Protein AF-A0A0G2EP80-F1 (afdb_monomer)

Sequence (208 aa):
MFSLYANKPVPRAKINPIQYSHPNPKAIANAIPKHLAEAALNSAIATKNLPLALSIVDTTVKAPAWMRRKLLKEASTPILATSTLPLVAYIAATTLGDYQSTLTPGMASGMAFTGIMTYFVVTGTFGYVALTTWNDHHQRVRWRAIPLTERWLREDERAMFDRIALGWGFKEKWRWGEEQGEEWAALKEFCGRRGMILDRTELLEGME

Solvent-accessible surface area (backbone atoms only — not comparable to full-atom values): 11653 Å² total; per-residue (Å²): 115,60,64,46,72,27,55,51,66,44,73,48,84,96,45,90,74,80,46,66,42,74,50,60,55,64,34,52,89,49,31,67,57,66,70,61,52,51,54,50,39,52,52,24,52,74,68,69,35,64,70,57,35,56,50,49,47,54,47,29,58,63,24,60,5,27,47,50,37,46,46,57,67,65,45,41,60,60,50,52,55,61,70,49,39,64,61,54,39,46,56,52,12,47,60,56,19,74,77,48,86,88,55,57,61,70,58,36,19,49,53,43,27,53,53,53,51,48,53,50,54,55,53,47,51,53,49,50,52,48,66,41,62,63,69,92,66,58,82,46,43,44,75,55,87,67,59,52,70,57,44,53,67,43,42,67,46,49,41,50,50,22,52,48,49,58,64,70,48,66,87,51,62,78,50,51,84,70,76,79,51,72,69,55,52,49,51,40,49,56,33,43,79,68,42,28,38,61,62,48,60,94,69,34,66,89,65,125

pLDDT: mean 87.73, std 7.47, range [53.12, 95.44]

Secondary structure (DSSP, 8-state):
-HHHHHH--EEPTT-SS-PEE---TT-GGGPPPHHHHHHHHHHHHHTT-HHHHHHHHHHTTTSHHHHHHHIIIIIHHHHHHHHHHHHHHHHHHHHHHHT-SSS-HHHHHHHHHHHHHHHHHHHHHHHHHHHHH--TT-SSEEESS--HHHHHHHHHHHHHHHHHHHHHS-SSGGGTT---SHHHHHHHHHHHHTTEEES-GGGSTT--

Structure (mmCIF, N/CA/C/O backbone):
data_AF-A0A0G2EP80-F1
#
_entry.id   AF-A0A0G2EP80-F1
#
loop_
_atom_site.group_PDB
_atom_site.id
_atom_site.type_symbol
_atom_site.label_atom_id
_atom_site.label_alt_id
_atom_site.label_comp_id
_atom_site.label_asym_id
_atom_site.label_entity_id
_atom_site.label_seq_id
_atom_site.pdbx_PDB_ins_code
_atom_site.Cartn_x
_atom_site.Cartn_y
_atom_site.Cartn_z
_atom_site.occupancy
_atom_site.B_iso_or_equiv
_atom_site.auth_seq_id
_atom_site.auth_comp_id
_atom_site.auth_asym_id
_atom_site.auth_atom_id
_atom_site.pdbx_PDB_model_num
ATOM 1 N N . MET A 1 1 ? -11.508 -13.074 15.231 1.00 68.12 1 MET A N 1
ATOM 2 C CA . MET A 1 1 ? -11.930 -13.965 14.121 1.00 68.12 1 MET A CA 1
ATOM 3 C C . MET A 1 1 ? -10.907 -13.990 12.985 1.00 68.12 1 MET A C 1
ATOM 5 O O . MET A 1 1 ? -10.399 -15.061 12.687 1.00 68.12 1 MET A O 1
ATOM 9 N N . PHE A 1 2 ? -10.542 -12.851 12.385 1.00 82.25 2 PHE A N 1
ATOM 10 C CA . PHE A 1 2 ? -9.612 -12.810 11.242 1.00 82.25 2 PHE A CA 1
ATOM 11 C C . PHE A 1 2 ? -8.192 -13.311 11.521 1.00 82.25 2 PHE A C 1
ATOM 13 O O . PHE A 1 2 ? -7.569 -13.889 10.637 1.00 82.25 2 PHE A O 1
ATOM 20 N N . SER A 1 3 ? -7.715 -13.211 12.762 1.00 80.25 3 SER A N 1
ATOM 21 C CA . SER A 1 3 ? -6.453 -13.834 13.180 1.00 80.25 3 SER A CA 1
ATOM 22 C C . SER A 1 3 ? -6.416 -15.349 12.937 1.00 80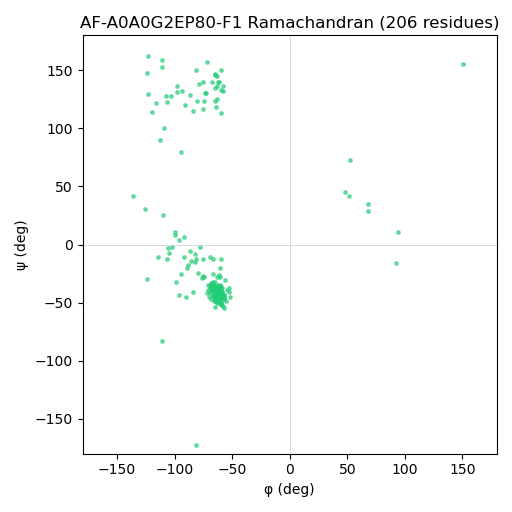.25 3 SER A C 1
ATOM 24 O O . SER A 1 3 ? -5.351 -15.894 12.657 1.00 80.25 3 SER A O 1
ATOM 26 N N . LEU A 1 4 ? -7.561 -16.036 12.995 1.00 83.19 4 LEU A N 1
ATOM 27 C CA . LEU A 1 4 ? -7.641 -17.475 12.746 1.00 83.19 4 LEU A CA 1
ATOM 28 C C . LEU A 1 4 ? -7.528 -17.809 11.257 1.00 83.19 4 LEU A C 1
ATOM 30 O O . LEU A 1 4 ? -7.042 -18.883 10.930 1.00 83.19 4 LEU A O 1
ATOM 34 N N . TYR A 1 5 ? -7.913 -16.904 10.354 1.00 83.00 5 TYR A N 1
ATOM 35 C CA . TYR A 1 5 ? -7.864 -17.159 8.911 1.00 83.00 5 TYR A CA 1
ATOM 36 C C . TYR A 1 5 ? -6.444 -17.498 8.436 1.00 83.00 5 TYR A C 1
ATOM 38 O O . TYR A 1 5 ? -6.251 -18.425 7.658 1.00 83.00 5 TYR A O 1
ATOM 46 N N . ALA A 1 6 ? -5.442 -16.792 8.964 1.00 81.69 6 ALA A N 1
ATOM 47 C CA . ALA A 1 6 ? -4.045 -16.989 8.592 1.00 81.69 6 ALA A CA 1
ATOM 48 C C . ALA A 1 6 ? -3.309 -18.047 9.435 1.00 81.69 6 ALA A C 1
ATOM 50 O O . ALA A 1 6 ? -2.274 -18.542 8.995 1.00 81.69 6 ALA A O 1
ATOM 51 N N . ASN A 1 7 ? -3.812 -18.375 10.632 1.00 85.50 7 ASN A N 1
ATOM 52 C CA . ASN A 1 7 ? -3.099 -19.200 11.619 1.00 85.50 7 ASN A CA 1
ATOM 53 C C . ASN A 1 7 ? -3.755 -20.561 11.904 1.00 85.50 7 ASN A C 1
ATOM 55 O O . ASN A 1 7 ? -3.153 -21.389 12.583 1.00 85.50 7 ASN A O 1
ATOM 59 N N . LYS A 1 8 ? -4.983 -20.812 11.432 1.00 87.44 8 LYS A N 1
ATOM 60 C CA . LYS A 1 8 ? -5.709 -22.052 11.732 1.00 87.44 8 LYS A CA 1
ATOM 61 C C . LYS A 1 8 ? -4.989 -23.263 11.114 1.00 87.44 8 LYS A C 1
ATOM 63 O O . LYS A 1 8 ? -4.826 -23.288 9.896 1.00 87.44 8 LYS A O 1
ATOM 68 N N . PRO A 1 9 ? -4.613 -24.287 11.904 1.00 87.00 9 PRO A N 1
ATOM 69 C CA . PRO A 1 9 ? -3.998 -25.495 11.369 1.00 87.00 9 PRO A CA 1
ATOM 70 C C . PRO A 1 9 ? -4.924 -26.196 10.371 1.00 87.00 9 PRO A C 1
ATOM 72 O O . PRO A 1 9 ? -6.113 -26.388 10.640 1.00 87.00 9 PRO A O 1
ATOM 75 N N . VAL A 1 10 ? -4.372 -26.588 9.222 1.00 84.75 10 VAL A N 1
ATOM 76 C CA . VAL A 1 10 ? -5.112 -27.279 8.158 1.00 84.75 10 VAL A CA 1
ATOM 77 C C . VAL A 1 10 ? -4.672 -28.744 8.131 1.00 84.75 10 VAL A C 1
ATOM 79 O O . VAL A 1 10 ? -3.460 -29.005 8.087 1.00 84.75 10 VAL A O 1
ATOM 82 N N . PRO A 1 11 ? -5.608 -29.711 8.177 1.00 86.38 11 PRO A N 1
ATOM 83 C CA . PRO A 1 11 ? -5.265 -31.126 8.107 1.00 86.38 11 PRO A CA 1
ATOM 84 C C . PRO A 1 11 ? -4.651 -31.457 6.741 1.00 86.38 11 PRO A C 1
ATOM 86 O O . PRO A 1 11 ? -5.164 -31.044 5.699 1.00 86.38 11 PRO A O 1
ATOM 89 N N . ARG A 1 12 ? -3.550 -32.214 6.733 1.00 80.94 12 ARG A N 1
ATOM 90 C CA . ARG A 1 12 ? -2.972 -32.750 5.496 1.00 80.94 12 ARG A CA 1
ATOM 91 C C . ARG A 1 12 ? -3.840 -33.900 5.003 1.00 80.94 12 ARG A C 1
ATOM 93 O O . ARG A 1 12 ? -4.077 -34.865 5.727 1.00 80.94 12 ARG A O 1
ATOM 100 N N . ALA A 1 13 ? -4.313 -33.793 3.766 1.00 78.81 13 ALA A N 1
ATOM 101 C CA . ALA A 1 13 ? -5.103 -34.847 3.150 1.00 78.81 13 ALA A CA 1
ATOM 102 C C . ALA A 1 13 ? -4.276 -36.141 3.023 1.00 78.81 13 ALA A C 1
ATOM 104 O O . ALA A 1 13 ? -3.110 -36.093 2.637 1.00 78.81 13 ALA A O 1
ATOM 105 N N . LYS A 1 14 ? -4.919 -37.290 3.282 1.00 69.81 14 LYS A N 1
ATOM 106 C CA . LYS A 1 14 ? -4.402 -38.649 3.017 1.00 69.81 14 LYS A CA 1
ATOM 107 C C . LYS A 1 14 ? -3.202 -39.105 3.871 1.00 69.81 14 LYS A C 1
ATOM 109 O O . LYS A 1 14 ? -2.369 -39.863 3.387 1.00 69.81 14 LYS A O 1
ATOM 114 N N . ILE A 1 15 ? -3.128 -38.698 5.140 1.00 66.62 15 ILE A N 1
ATOM 115 C CA . ILE A 1 15 ? -2.152 -39.231 6.109 1.00 66.62 15 ILE A CA 1
ATOM 116 C C . ILE A 1 15 ? -2.911 -39.786 7.318 1.00 66.62 15 ILE A C 1
ATOM 118 O O . ILE A 1 15 ? -3.783 -39.106 7.859 1.00 66.62 15 ILE A O 1
ATOM 122 N N . ASN A 1 16 ? -2.594 -41.021 7.716 1.00 77.06 16 ASN A N 1
ATOM 123 C CA . ASN A 1 16 ? -3.113 -41.660 8.924 1.00 77.06 16 ASN A CA 1
ATOM 124 C C . ASN A 1 16 ? -1.914 -42.006 9.830 1.00 77.06 16 ASN A C 1
ATOM 126 O O . ASN A 1 16 ? -1.084 -42.809 9.401 1.00 77.06 16 ASN A O 1
ATOM 130 N N . PRO A 1 17 ? -1.752 -41.398 11.023 1.00 81.19 17 PRO A N 1
ATOM 131 C CA . PRO A 1 17 ? -2.665 -40.481 11.719 1.00 81.19 17 PRO A CA 1
ATOM 132 C C . PRO A 1 17 ? -2.766 -39.086 11.077 1.00 81.19 17 PRO A C 1
ATOM 134 O O . PRO A 1 17 ? -1.850 -38.642 10.384 1.00 81.19 17 PRO A O 1
ATOM 137 N N . ILE A 1 18 ? -3.879 -38.384 11.330 1.00 80.44 18 ILE A N 1
ATOM 138 C CA . ILE A 1 18 ? -4.140 -37.033 10.804 1.00 80.44 18 ILE A CA 1
ATOM 139 C C . ILE A 1 18 ? -3.050 -36.075 11.295 1.00 80.44 18 ILE A C 1
ATOM 141 O O . ILE A 1 18 ? -2.972 -35.752 12.479 1.00 80.44 18 ILE A O 1
ATOM 145 N N . GLN A 1 19 ? -2.228 -35.584 10.370 1.00 83.62 19 GLN A N 1
ATOM 146 C CA . GLN A 1 19 ? -1.222 -34.564 10.653 1.00 83.62 19 GLN A CA 1
ATOM 147 C C . GLN A 1 19 ? -1.748 -33.184 10.265 1.00 83.62 19 GLN A C 1
ATOM 149 O O . GLN A 1 19 ? -2.223 -32.972 9.147 1.00 83.62 19 GLN A O 1
ATOM 154 N N . TYR A 1 20 ? -1.621 -32.220 11.173 1.00 84.62 20 TYR A N 1
ATOM 155 C CA . TYR A 1 20 ? -1.972 -30.829 10.912 1.00 84.62 20 TYR A CA 1
ATOM 156 C C . TYR A 1 20 ? -0.745 -30.049 10.454 1.00 84.62 20 TYR A C 1
ATOM 158 O O . TYR A 1 20 ? 0.319 -30.103 11.069 1.00 84.62 20 TYR A O 1
ATOM 166 N N . SER A 1 21 ? -0.903 -29.288 9.376 1.00 84.50 21 SER A N 1
ATOM 167 C CA . SER A 1 21 ? 0.102 -28.329 8.932 1.00 84.50 21 SER A CA 1
ATOM 168 C C . SER A 1 21 ? -0.257 -26.933 9.420 1.00 84.50 21 SER A C 1
ATOM 170 O O . SER A 1 21 ? -1.417 -26.524 9.358 1.00 84.50 21 SER A O 1
ATOM 172 N N . HIS A 1 22 ? 0.742 -26.208 9.919 1.00 84.12 22 HIS A N 1
ATOM 173 C CA . HIS A 1 22 ? 0.574 -24.813 10.300 1.00 84.12 22 HIS A CA 1
ATOM 174 C C . HIS A 1 22 ? 0.741 -23.953 9.042 1.00 84.12 22 HIS A C 1
ATOM 176 O O . HIS A 1 22 ? 1.828 -23.959 8.453 1.00 84.12 22 HIS A O 1
ATOM 182 N N . PRO A 1 23 ? -0.313 -23.258 8.578 1.00 83.56 23 PR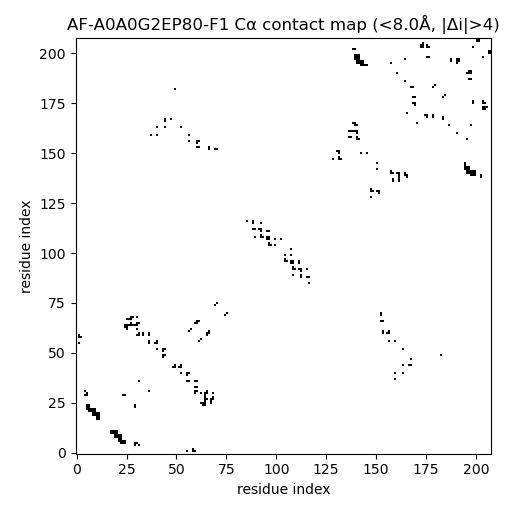O A N 1
ATOM 183 C CA . PRO A 1 23 ? -0.187 -22.377 7.429 1.00 83.56 23 PRO A CA 1
ATOM 184 C C . PRO A 1 23 ? 0.753 -21.215 7.757 1.00 83.56 23 PRO A C 1
ATOM 186 O O . PRO A 1 23 ? 0.807 -20.729 8.883 1.00 83.56 23 PRO A O 1
ATOM 189 N N . ASN A 1 24 ? 1.501 -20.752 6.756 1.00 86.62 24 ASN A N 1
ATOM 190 C CA . ASN A 1 24 ? 2.366 -19.591 6.920 1.00 86.62 24 ASN A CA 1
ATOM 191 C C . ASN A 1 24 ? 1.508 -18.309 6.934 1.00 86.62 24 ASN A C 1
ATOM 193 O O . ASN A 1 24 ? 0.928 -17.965 5.898 1.00 86.62 24 ASN A O 1
ATOM 197 N N . PRO A 1 25 ? 1.465 -17.540 8.037 1.00 85.69 25 PRO A N 1
ATOM 198 C CA . PRO A 1 25 ? 0.651 -16.326 8.117 1.00 85.69 25 PRO A CA 1
ATOM 199 C C . PRO A 1 25 ? 1.164 -15.189 7.222 1.00 85.69 25 PRO A C 1
ATOM 201 O O . PRO A 1 25 ? 0.481 -14.187 7.030 1.00 85.69 25 PRO A O 1
ATOM 204 N N . LYS A 1 26 ? 2.369 -15.327 6.654 1.00 88.69 26 LYS A N 1
ATOM 205 C CA . LYS A 1 26 ? 2.963 -14.387 5.692 1.00 88.69 26 LYS A CA 1
ATOM 206 C C . LYS A 1 26 ? 2.755 -14.814 4.231 1.00 88.69 26 LYS A C 1
ATOM 208 O O . LYS A 1 26 ? 3.321 -14.183 3.335 1.00 88.69 26 LYS A O 1
ATOM 213 N N . ALA A 1 27 ? 2.027 -15.902 3.971 1.00 89.12 27 ALA A N 1
ATOM 214 C CA . ALA A 1 27 ? 1.747 -16.359 2.613 1.00 89.12 27 ALA A CA 1
ATOM 215 C C . ALA A 1 27 ? 0.682 -15.483 1.937 1.00 89.12 27 ALA A C 1
ATOM 217 O O . ALA A 1 27 ? -0.324 -15.138 2.548 1.00 89.12 27 ALA A O 1
ATOM 218 N N . ILE A 1 28 ? 0.879 -15.179 0.652 1.00 89.06 28 ILE A N 1
ATOM 219 C CA . ILE A 1 28 ? -0.028 -14.334 -0.149 1.00 89.06 28 ILE A CA 1
ATOM 220 C C . ILE A 1 28 ? -1.430 -14.951 -0.255 1.00 89.06 28 ILE A C 1
ATOM 222 O O . ILE A 1 28 ? -2.423 -14.229 -0.212 1.00 89.06 28 ILE A O 1
ATOM 226 N N . ALA A 1 29 ? -1.514 -16.282 -0.336 1.00 86.94 29 ALA A N 1
ATOM 227 C CA . ALA A 1 29 ? -2.778 -17.019 -0.392 1.00 86.94 29 ALA A CA 1
ATOM 228 C C . ALA A 1 29 ? -3.651 -16.821 0.862 1.00 86.94 29 ALA A C 1
ATOM 230 O O . ALA A 1 29 ? -4.872 -16.897 0.783 1.00 86.94 29 ALA A O 1
ATOM 231 N N . ASN A 1 30 ? -3.028 -16.506 2.001 1.00 88.31 30 ASN A N 1
ATOM 232 C CA . ASN A 1 30 ? -3.713 -16.304 3.277 1.00 88.31 30 ASN A CA 1
ATOM 233 C C . ASN A 1 30 ? -4.108 -14.836 3.510 1.00 88.31 30 ASN A C 1
ATOM 235 O O . ASN A 1 30 ? -4.572 -14.485 4.593 1.00 88.31 30 ASN A O 1
ATOM 239 N N . ALA A 1 31 ? -3.919 -13.960 2.520 1.00 89.94 31 ALA A N 1
ATOM 240 C CA . ALA A 1 31 ? -4.345 -12.572 2.610 1.00 89.94 31 ALA A CA 1
ATOM 241 C C . ALA A 1 31 ? -5.870 -12.463 2.488 1.00 89.94 31 ALA A C 1
ATOM 243 O O . ALA A 1 31 ? -6.475 -12.989 1.551 1.00 89.94 31 ALA A O 1
ATOM 244 N N . ILE A 1 32 ? -6.486 -11.731 3.412 1.00 91.69 32 ILE A N 1
ATOM 245 C CA . ILE A 1 32 ? -7.931 -11.498 3.408 1.00 91.69 32 ILE A CA 1
ATOM 246 C C . ILE A 1 32 ? -8.280 -10.527 2.267 1.00 91.69 32 ILE A C 1
ATOM 248 O O . ILE A 1 32 ? -7.642 -9.481 2.148 1.00 91.69 32 ILE A O 1
ATOM 252 N N . PRO A 1 33 ? -9.277 -10.829 1.416 1.00 91.44 33 PRO A N 1
ATOM 253 C CA . PRO A 1 33 ? -9.748 -9.900 0.393 1.00 91.44 33 PRO A CA 1
ATOM 254 C C . PRO A 1 33 ? -10.231 -8.564 0.981 1.00 91.44 33 PRO A C 1
ATOM 256 O O . PRO A 1 33 ? -11.006 -8.551 1.935 1.00 91.44 33 PRO A O 1
ATOM 259 N N . LYS A 1 34 ? -9.850 -7.441 0.352 1.00 90.88 34 LYS A N 1
ATOM 260 C CA . LYS A 1 34 ? -10.216 -6.078 0.793 1.00 90.88 34 LYS A CA 1
ATOM 261 C C . LYS A 1 34 ? -11.720 -5.892 1.009 1.00 90.88 34 LYS A C 1
ATOM 263 O O . LYS A 1 34 ? -12.112 -5.389 2.050 1.00 90.88 34 LYS A O 1
ATOM 268 N N . HIS A 1 35 ? -12.562 -6.373 0.093 1.00 92.50 35 HIS A N 1
ATOM 269 C CA . HIS A 1 35 ? -14.019 -6.226 0.219 1.00 92.50 35 HIS A CA 1
ATOM 270 C C . HIS A 1 35 ? -14.590 -6.891 1.488 1.00 92.50 35 HIS A C 1
ATOM 272 O O . HIS A 1 35 ? -15.498 -6.344 2.105 1.00 92.50 35 HIS A O 1
ATOM 278 N N . LEU A 1 36 ? -14.039 -8.036 1.918 1.00 93.31 36 LEU A N 1
ATOM 279 C CA . LEU A 1 36 ? -14.454 -8.694 3.164 1.00 93.31 36 LEU A CA 1
ATOM 280 C C . LEU A 1 36 ? -13.999 -7.901 4.389 1.00 93.31 36 LEU A C 1
ATOM 282 O O . LEU A 1 36 ? -14.751 -7.782 5.354 1.00 93.31 36 LEU A O 1
ATOM 286 N N . ALA A 1 37 ? -12.788 -7.338 4.342 1.00 92.75 37 ALA A N 1
ATOM 287 C CA . ALA A 1 37 ? -12.287 -6.468 5.401 1.00 92.75 37 ALA A CA 1
ATOM 288 C C . ALA A 1 37 ? -13.162 -5.211 5.550 1.00 92.75 37 ALA A C 1
ATOM 290 O O . ALA A 1 37 ? -13.525 -4.847 6.664 1.00 92.75 37 ALA A O 1
ATOM 291 N N . GLU A 1 38 ? -13.571 -4.599 4.437 1.00 93.44 38 GLU A N 1
ATOM 292 C CA . GLU A 1 38 ? -14.460 -3.431 4.428 1.00 93.44 38 GLU A CA 1
ATOM 293 C C . GLU A 1 38 ? -15.869 -3.746 4.935 1.00 93.44 38 GLU A C 1
ATOM 295 O O . GLU A 1 38 ? -16.426 -2.978 5.718 1.00 93.44 38 GLU A O 1
ATOM 300 N N . ALA A 1 39 ? -16.446 -4.876 4.520 1.00 94.38 39 ALA A N 1
ATOM 301 C CA . ALA A 1 39 ? -17.757 -5.309 4.995 1.00 94.38 39 ALA A CA 1
ATOM 302 C C . ALA A 1 39 ? -17.744 -5.567 6.510 1.00 94.38 39 ALA A C 1
ATOM 304 O O . ALA A 1 39 ? -18.638 -5.125 7.234 1.00 94.38 39 ALA A O 1
ATOM 305 N N . ALA A 1 40 ? -16.692 -6.220 7.008 1.00 93.56 40 ALA A N 1
ATOM 306 C CA . ALA A 1 40 ? -16.526 -6.450 8.435 1.00 93.56 40 ALA A CA 1
ATOM 307 C C . ALA A 1 40 ? -16.299 -5.145 9.204 1.00 93.56 40 ALA A C 1
ATOM 309 O O . ALA A 1 40 ? -16.887 -4.953 10.268 1.00 93.56 40 ALA A O 1
ATOM 310 N N . LEU A 1 41 ? -15.515 -4.216 8.652 1.00 94.06 41 LEU A N 1
ATOM 311 C CA . LEU A 1 41 ? -15.321 -2.904 9.255 1.00 94.06 41 LEU A CA 1
ATOM 312 C C . LEU A 1 41 ? -16.642 -2.133 9.367 1.00 94.06 41 LEU A C 1
ATOM 314 O O . LEU A 1 41 ? -16.943 -1.591 10.426 1.00 94.06 41 LEU A O 1
ATOM 318 N N . ASN A 1 42 ? -17.462 -2.143 8.314 1.00 94.44 42 ASN A N 1
ATOM 319 C CA . ASN A 1 42 ? -18.785 -1.520 8.334 1.00 94.44 42 ASN A CA 1
ATOM 320 C C . ASN A 1 42 ? -19.677 -2.114 9.430 1.00 94.44 42 ASN A C 1
ATOM 322 O O . ASN A 1 42 ? -20.358 -1.369 10.131 1.00 94.44 42 ASN A O 1
ATOM 326 N N . SER A 1 43 ? -19.642 -3.438 9.618 1.00 94.50 43 SER A N 1
ATOM 327 C CA . SER A 1 43 ? -20.389 -4.081 10.704 1.00 94.50 43 SER A CA 1
ATOM 328 C C . SER A 1 43 ? -19.889 -3.646 12.087 1.00 94.50 43 SER A C 1
ATOM 330 O O . SER A 1 43 ? -20.701 -3.342 12.955 1.00 94.50 43 SER A O 1
ATOM 332 N N . ALA A 1 44 ? -18.571 -3.508 12.273 1.00 93.81 44 ALA A N 1
ATOM 333 C CA . ALA A 1 44 ? -17.990 -3.049 13.533 1.00 93.81 44 ALA A CA 1
ATOM 334 C C . ALA A 1 44 ? -18.375 -1.595 13.853 1.00 93.81 44 ALA A C 1
ATOM 336 O O . ALA A 1 44 ? -18.754 -1.291 14.987 1.00 93.81 44 ALA A O 1
ATOM 337 N N . ILE A 1 45 ? -18.349 -0.721 12.839 1.00 93.44 45 ILE A N 1
ATOM 338 C CA . ILE A 1 45 ? -18.794 0.676 12.942 1.00 93.44 45 ILE A CA 1
ATOM 339 C C . ILE A 1 45 ? -20.285 0.740 13.292 1.00 93.44 45 ILE A C 1
ATOM 341 O O . ILE A 1 45 ? -20.669 1.508 14.173 1.00 93.44 45 ILE A O 1
ATOM 345 N N . ALA A 1 46 ? -21.121 -0.088 12.658 1.00 93.62 46 ALA A N 1
ATOM 346 C CA . ALA A 1 46 ? -22.553 -0.150 12.948 1.00 93.62 46 ALA A CA 1
ATOM 347 C C . ALA A 1 46 ? -22.835 -0.595 14.392 1.00 93.62 46 ALA A C 1
ATOM 349 O O . ALA A 1 46 ? -23.711 -0.038 15.046 1.00 93.62 46 ALA A O 1
ATOM 350 N N . THR A 1 47 ? -22.054 -1.546 14.916 1.00 93.88 47 THR A N 1
ATOM 351 C CA . THR A 1 47 ? -22.150 -1.993 16.317 1.00 93.88 47 THR A CA 1
ATOM 352 C C . THR A 1 47 ? -21.506 -1.043 17.327 1.00 93.88 47 THR A C 1
ATOM 354 O O . THR A 1 47 ? -21.546 -1.335 18.518 1.00 93.88 47 THR A O 1
ATOM 357 N N . LYS A 1 48 ? -20.881 0.055 16.875 1.00 90.81 48 LYS A N 1
ATOM 358 C CA . LYS A 1 48 ? -20.143 1.003 17.723 1.00 90.81 48 LYS A CA 1
ATOM 359 C C . LYS A 1 48 ? -19.172 0.305 18.686 1.00 90.81 48 LYS A C 1
ATOM 361 O O . LYS A 1 48 ? -19.047 0.675 19.844 1.00 90.81 48 LYS A O 1
ATOM 366 N N . ASN A 1 49 ? -18.414 -0.671 18.173 1.00 92.75 49 ASN A N 1
ATOM 367 C CA . ASN A 1 49 ? -17.307 -1.295 18.904 1.00 92.75 49 ASN A CA 1
ATOM 368 C C . ASN A 1 49 ? -15.940 -0.887 18.315 1.00 92.75 49 ASN A C 1
ATOM 370 O O . ASN A 1 49 ? -15.504 -1.432 17.293 1.00 92.75 49 ASN A O 1
ATOM 374 N N . LEU A 1 50 ? -15.264 0.080 18.952 1.00 91.69 50 LEU A N 1
ATOM 375 C CA . LEU A 1 50 ? -13.996 0.626 18.456 1.00 91.69 50 LEU A CA 1
ATOM 376 C C . LEU A 1 50 ? -12.858 -0.403 18.549 1.00 91.69 50 LEU A C 1
ATOM 378 O O . LEU A 1 50 ? -12.176 -0.604 17.540 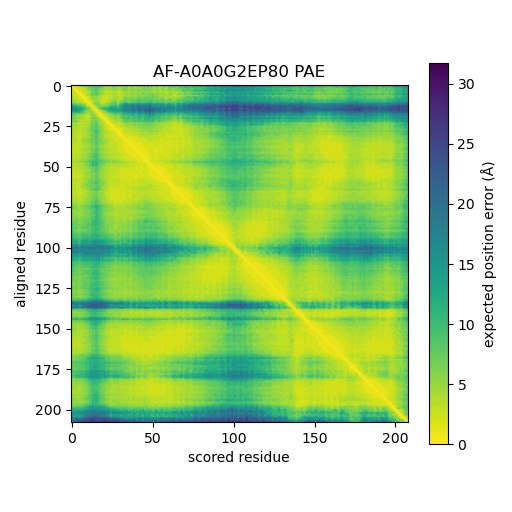1.00 91.69 50 LEU A O 1
ATOM 382 N N . PRO A 1 51 ? -12.662 -1.118 19.678 1.00 92.75 51 PRO A N 1
ATOM 383 C CA . PRO A 1 51 ? -11.643 -2.164 19.761 1.00 92.75 51 PRO A CA 1
ATOM 384 C C . PRO A 1 51 ? -11.773 -3.220 18.657 1.00 92.75 51 PRO A C 1
ATOM 386 O O . PRO A 1 51 ? -10.770 -3.640 18.072 1.00 92.75 51 PRO A O 1
ATOM 389 N N . LEU A 1 52 ? -13.006 -3.611 18.313 1.00 92.62 52 LEU A N 1
ATOM 390 C CA . LEU A 1 52 ? -13.271 -4.532 17.212 1.00 92.62 52 LEU A CA 1
ATOM 391 C C . LEU A 1 52 ? -12.819 -3.934 15.875 1.00 92.62 52 LEU A C 1
ATOM 393 O O . LEU A 1 52 ? -12.072 -4.595 15.153 1.00 92.62 52 LEU A O 1
ATOM 397 N N . ALA A 1 53 ? -13.211 -2.696 15.563 1.00 93.56 53 ALA A N 1
ATOM 398 C CA . ALA A 1 53 ? -12.825 -2.021 14.323 1.00 93.56 53 ALA A CA 1
ATOM 399 C C . ALA A 1 53 ? -11.295 -1.928 14.168 1.00 93.56 53 ALA A C 1
ATOM 401 O O . ALA A 1 53 ? -10.753 -2.293 13.122 1.00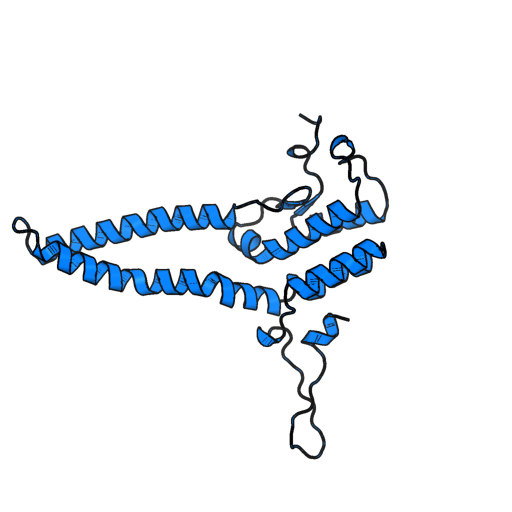 93.56 53 ALA A O 1
ATOM 402 N N . LEU A 1 54 ? -10.584 -1.543 15.233 1.00 92.94 54 LEU A N 1
ATOM 403 C CA . LEU A 1 54 ? -9.119 -1.473 15.243 1.00 92.94 54 LEU A CA 1
ATOM 404 C C . LEU A 1 54 ? -8.476 -2.859 15.055 1.00 92.94 54 LEU A C 1
ATOM 406 O O . LEU A 1 54 ? -7.529 -3.011 14.281 1.00 92.94 54 LEU A O 1
ATOM 410 N N . SER A 1 55 ? -9.027 -3.894 15.697 1.00 92.81 55 SER A N 1
ATOM 411 C CA . SER A 1 55 ? -8.537 -5.271 15.550 1.00 92.81 55 SER A CA 1
ATOM 412 C C . SER A 1 55 ? -8.727 -5.827 14.132 1.00 92.81 55 SER A C 1
ATOM 414 O O . SER A 1 55 ? -7.899 -6.609 13.651 1.00 92.81 55 SER A O 1
ATOM 416 N N . ILE A 1 56 ? -9.791 -5.412 13.431 1.00 93.88 56 ILE A N 1
ATOM 417 C CA . ILE A 1 56 ? -10.037 -5.785 12.034 1.00 93.88 56 ILE A CA 1
ATOM 418 C C . ILE A 1 56 ? -8.939 -5.198 11.151 1.00 93.88 56 ILE A C 1
ATOM 420 O O . ILE A 1 56 ? -8.350 -5.936 10.363 1.00 93.88 56 ILE A O 1
ATOM 424 N N . VAL A 1 57 ? -8.604 -3.916 11.315 1.00 93.38 57 VAL A N 1
ATOM 425 C CA . VAL A 1 57 ? -7.517 -3.266 10.559 1.00 93.38 57 VAL A CA 1
ATOM 426 C C . VAL A 1 57 ? -6.188 -4.003 10.765 1.00 93.38 57 VAL A C 1
ATOM 428 O O . VAL A 1 57 ? -5.483 -4.307 9.799 1.00 93.38 57 VAL A O 1
ATOM 431 N N . ASP A 1 58 ? -5.884 -4.383 12.007 1.00 91.94 58 ASP A N 1
ATOM 432 C CA . ASP A 1 58 ? -4.633 -5.067 12.350 1.00 91.94 58 ASP A CA 1
ATOM 433 C C . ASP A 1 58 ? -4.499 -6.473 11.784 1.00 91.94 58 ASP A C 1
ATOM 435 O O . ASP A 1 58 ? -3.403 -6.904 11.420 1.00 91.94 58 ASP A O 1
ATOM 439 N N . THR A 1 59 ? -5.612 -7.187 11.687 1.00 91.81 59 THR A N 1
ATOM 440 C CA . THR A 1 59 ? -5.628 -8.575 11.218 1.00 91.81 59 THR A CA 1
ATOM 441 C C . THR A 1 59 ? -5.853 -8.706 9.712 1.00 91.81 59 THR A C 1
ATOM 443 O O . THR A 1 59 ? -5.658 -9.795 9.175 1.00 91.81 59 THR A O 1
ATOM 446 N N . THR A 1 60 ? -6.224 -7.622 9.020 1.00 91.75 60 THR A N 1
ATOM 447 C CA . THR A 1 60 ? -6.528 -7.617 7.579 1.00 91.75 60 THR A CA 1
ATOM 448 C C . THR A 1 60 ? -5.471 -6.857 6.774 1.00 91.75 60 THR A C 1
ATOM 450 O O . THR A 1 60 ? -4.548 -7.470 6.243 1.00 91.75 60 THR A O 1
ATOM 453 N N . VAL A 1 61 ? -5.575 -5.529 6.696 1.00 90.31 61 VAL A N 1
ATOM 454 C CA . VAL A 1 61 ? -4.757 -4.663 5.830 1.00 90.31 61 VAL A CA 1
ATOM 455 C C . VAL A 1 61 ? -3.328 -4.484 6.340 1.00 90.31 61 VAL A C 1
ATOM 457 O O . VAL A 1 61 ? -2.407 -4.337 5.541 1.00 90.31 61 VAL A O 1
ATOM 460 N N . LYS A 1 62 ? -3.105 -4.574 7.656 1.00 90.69 62 LYS A N 1
ATOM 461 C CA . LYS A 1 62 ? -1.753 -4.563 8.238 1.00 90.69 62 LYS A CA 1
ATOM 462 C C . LYS A 1 62 ? -1.067 -5.933 8.188 1.00 90.69 62 LYS A C 1
ATOM 464 O O . LYS A 1 62 ? 0.135 -6.036 8.435 1.00 90.69 62 LYS A O 1
ATOM 469 N N . ALA A 1 63 ? -1.798 -7.005 7.878 1.00 91.25 63 ALA A N 1
ATOM 470 C CA . ALA A 1 63 ? -1.215 -8.337 7.870 1.00 91.25 63 ALA A CA 1
ATOM 471 C C . ALA A 1 63 ? -0.071 -8.426 6.837 1.00 91.25 63 ALA A C 1
ATOM 473 O O . ALA A 1 63 ? -0.213 -7.952 5.705 1.00 91.25 63 ALA A O 1
ATOM 474 N N . PRO A 1 64 ? 1.049 -9.104 7.156 1.00 90.00 64 PRO A N 1
ATOM 475 C CA . PRO A 1 64 ? 2.176 -9.232 6.229 1.00 90.00 64 PRO A CA 1
ATOM 476 C C . PRO A 1 64 ? 1.782 -9.950 4.929 1.00 90.00 64 PRO A C 1
ATOM 478 O O . PRO A 1 64 ? 2.358 -9.690 3.873 1.00 90.00 64 PRO A O 1
ATOM 481 N N . ALA A 1 65 ? 0.778 -10.832 4.991 1.00 91.50 65 ALA A N 1
ATOM 482 C CA . ALA A 1 65 ? 0.177 -11.457 3.819 1.00 91.50 65 ALA A CA 1
ATOM 483 C C . ALA A 1 65 ? -0.459 -10.429 2.866 1.00 91.50 65 ALA A C 1
ATOM 485 O O . ALA A 1 65 ? -0.267 -10.534 1.654 1.00 91.50 65 ALA A O 1
ATOM 486 N N . TRP A 1 66 ? -1.168 -9.423 3.396 1.00 92.81 66 TRP A N 1
ATOM 487 C CA . TRP A 1 66 ? -1.801 -8.376 2.591 1.00 92.81 66 TRP A CA 1
ATOM 488 C C . TRP A 1 66 ? -0.763 -7.512 1.882 1.00 92.81 66 TRP A C 1
ATOM 490 O O . TRP A 1 66 ? -0.834 -7.357 0.667 1.00 92.81 66 TRP A O 1
ATOM 500 N N . MET A 1 67 ? 0.254 -7.039 2.606 1.00 91.12 67 MET A N 1
ATOM 501 C CA . MET A 1 67 ? 1.331 -6.224 2.029 1.00 91.12 67 MET A CA 1
ATOM 502 C C . MET A 1 67 ? 2.039 -6.950 0.876 1.00 91.12 67 MET A C 1
ATOM 504 O O . MET A 1 67 ? 2.266 -6.377 -0.186 1.00 91.12 67 MET A O 1
ATOM 508 N N . ARG A 1 68 ? 2.331 -8.246 1.045 1.00 91.69 68 ARG A N 1
ATOM 509 C CA . ARG A 1 68 ? 2.931 -9.075 -0.014 1.00 91.69 68 ARG A CA 1
ATOM 510 C C . ARG A 1 68 ? 1.986 -9.294 -1.191 1.00 91.69 68 ARG A C 1
ATOM 512 O O . ARG A 1 68 ? 2.432 -9.264 -2.333 1.00 91.69 68 ARG A O 1
ATOM 519 N N . ARG A 1 69 ? 0.690 -9.497 -0.929 1.00 92.81 69 ARG A N 1
ATOM 520 C CA . ARG A 1 69 ? -0.329 -9.604 -1.980 1.00 92.81 69 ARG A CA 1
ATOM 521 C C . ARG A 1 69 ? -0.440 -8.310 -2.778 1.00 92.81 69 ARG A C 1
ATOM 523 O O . ARG A 1 69 ? -0.543 -8.381 -3.997 1.00 92.81 69 ARG A O 1
ATOM 530 N N . LYS A 1 70 ? -0.413 -7.161 -2.103 1.00 91.19 70 LYS A N 1
ATOM 531 C CA . LYS A 1 70 ? -0.444 -5.838 -2.728 1.00 91.19 70 LYS A CA 1
ATOM 532 C C . LYS A 1 70 ? 0.770 -5.634 -3.625 1.00 91.19 70 LYS A C 1
ATOM 534 O O . LYS A 1 70 ? 0.601 -5.360 -4.804 1.00 91.19 70 LYS A O 1
ATOM 539 N N . LEU A 1 71 ? 1.972 -5.898 -3.111 1.00 91.12 71 LEU A N 1
ATOM 540 C CA . LEU A 1 71 ? 3.203 -5.864 -3.905 1.00 91.12 71 LEU A CA 1
ATOM 541 C C . LEU A 1 71 ? 3.112 -6.775 -5.134 1.00 91.12 71 LEU A C 1
ATOM 543 O O . LEU A 1 71 ? 3.367 -6.333 -6.247 1.00 91.12 71 LEU A O 1
ATOM 547 N N . LEU A 1 72 ? 2.679 -8.026 -4.965 1.00 92.56 72 LEU A N 1
ATOM 548 C CA . LEU A 1 72 ? 2.578 -8.948 -6.093 1.00 92.56 72 LEU A CA 1
ATOM 549 C C . LEU A 1 72 ? 1.511 -8.523 -7.108 1.00 92.56 72 LEU A C 1
ATOM 551 O O . LEU A 1 72 ? 1.722 -8.685 -8.301 1.00 92.5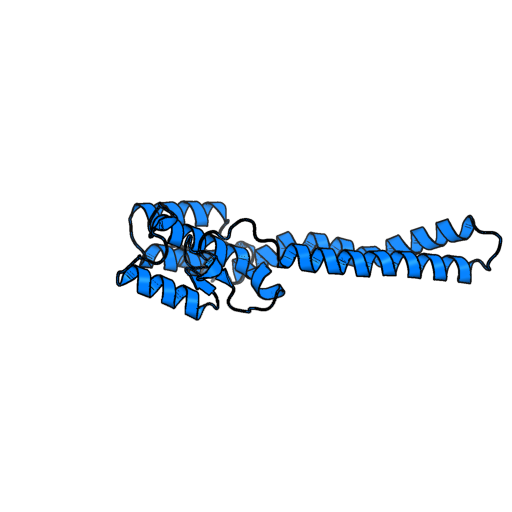6 72 LEU A O 1
ATOM 555 N N . LYS A 1 73 ? 0.354 -8.020 -6.675 1.00 90.44 73 LYS A N 1
ATOM 556 C CA . LYS A 1 73 ? -0.756 -7.725 -7.588 1.00 90.44 73 LYS A CA 1
ATOM 557 C C . LYS A 1 73 ? -0.630 -6.356 -8.254 1.00 90.44 73 LYS A C 1
ATOM 559 O O . LYS A 1 73 ? -0.951 -6.232 -9.427 1.00 90.44 73 LYS A O 1
ATOM 564 N N . GLU A 1 74 ? -0.202 -5.347 -7.507 1.00 87.88 74 GLU A N 1
ATOM 565 C CA . GLU A 1 74 ? -0.192 -3.957 -7.966 1.00 87.88 74 GLU A CA 1
ATOM 566 C C . GLU A 1 74 ? 1.187 -3.520 -8.463 1.00 87.88 74 GLU A C 1
ATOM 568 O O . GLU A 1 74 ? 1.258 -2.749 -9.414 1.00 87.88 74 GLU A O 1
ATOM 573 N N . ALA A 1 75 ? 2.283 -4.039 -7.890 1.00 88.50 75 ALA A N 1
ATOM 574 C CA . ALA A 1 75 ? 3.629 -3.703 -8.359 1.00 88.50 75 ALA A CA 1
ATOM 575 C C . ALA A 1 75 ? 4.130 -4.627 -9.483 1.00 88.50 75 ALA A C 1
ATOM 577 O O . ALA A 1 75 ? 5.045 -4.244 -10.205 1.00 88.50 75 ALA A O 1
ATOM 578 N N . SER A 1 76 ? 3.540 -5.811 -9.694 1.00 90.56 76 SER A N 1
ATOM 579 C CA . SER A 1 76 ? 3.991 -6.711 -10.773 1.00 90.56 76 SER A CA 1
ATOM 580 C C . SER A 1 76 ? 3.850 -6.091 -12.157 1.00 90.56 76 SER A C 1
ATOM 582 O O . SER A 1 76 ? 4.796 -6.147 -12.934 1.00 90.56 76 SER A O 1
ATOM 584 N N . THR A 1 77 ? 2.714 -5.462 -12.456 1.00 90.38 77 THR A N 1
ATOM 585 C CA . THR A 1 77 ? 2.469 -4.820 -13.752 1.00 90.38 77 THR A CA 1
ATOM 586 C C . THR A 1 77 ? 3.518 -3.751 -14.090 1.00 90.38 77 THR A C 1
ATOM 588 O O . THR A 1 77 ? 4.160 -3.882 -15.134 1.00 90.38 77 THR A O 1
ATOM 591 N N . PRO A 1 78 ? 3.774 -2.729 -13.242 1.00 89.38 78 PRO A N 1
ATOM 592 C CA . PRO A 1 78 ? 4.794 -1.726 -13.543 1.00 89.38 78 PRO A CA 1
ATOM 593 C C . PRO A 1 78 ? 6.215 -2.302 -13.539 1.00 89.38 78 PRO A C 1
ATOM 595 O O . PRO A 1 78 ? 7.033 -1.878 -14.354 1.00 89.38 78 PRO A O 1
ATOM 598 N N . ILE A 1 79 ? 6.521 -3.290 -12.688 1.00 90.38 79 ILE A N 1
ATOM 599 C CA . ILE A 1 79 ? 7.838 -3.949 -12.685 1.00 90.38 79 ILE A CA 1
ATOM 600 C C . ILE A 1 79 ? 8.072 -4.680 -14.009 1.00 90.38 79 ILE A C 1
ATOM 602 O O . ILE A 1 79 ? 9.123 -4.508 -14.622 1.00 90.38 79 ILE A O 1
ATOM 606 N N . LEU A 1 80 ? 7.090 -5.449 -14.486 1.00 92.56 80 LEU A N 1
ATOM 607 C CA . LEU A 1 80 ? 7.186 -6.164 -15.759 1.00 92.56 80 LEU A CA 1
ATOM 608 C C . LEU A 1 80 ? 7.322 -5.191 -16.936 1.00 92.56 80 LEU A C 1
ATOM 610 O O . LEU A 1 80 ? 8.211 -5.369 -17.773 1.00 92.56 80 LEU A O 1
ATOM 614 N N . ALA A 1 81 ? 6.521 -4.123 -16.953 1.00 90.25 81 ALA A N 1
ATOM 615 C CA . ALA A 1 81 ? 6.615 -3.075 -17.967 1.00 90.25 81 ALA A CA 1
ATOM 616 C C . ALA A 1 81 ? 8.003 -2.410 -17.981 1.00 90.25 81 ALA A C 1
ATOM 618 O O . ALA A 1 81 ? 8.617 -2.267 -19.033 1.00 90.25 81 ALA A O 1
ATOM 619 N N . THR A 1 82 ? 8.550 -2.079 -16.810 1.00 91.00 82 THR A N 1
ATOM 620 C CA . THR A 1 82 ? 9.870 -1.434 -16.703 1.00 91.00 82 THR A CA 1
ATOM 621 C C . THR A 1 82 ? 11.007 -2.396 -17.052 1.00 91.00 82 THR A C 1
ATOM 623 O O . THR A 1 82 ? 11.991 -1.994 -17.662 1.00 91.00 82 THR A O 1
ATOM 626 N N . SER A 1 83 ? 10.873 -3.682 -16.714 1.00 93.56 83 SER A N 1
ATOM 627 C CA . SER A 1 83 ? 11.897 -4.695 -17.006 1.00 93.56 83 SER A CA 1
ATOM 628 C C . SER A 1 83 ? 12.041 -4.999 -18.498 1.00 93.56 83 SER A C 1
ATOM 630 O O . SER A 1 83 ? 13.142 -5.274 -18.968 1.00 93.56 83 SER A O 1
ATOM 632 N N . THR A 1 84 ? 10.942 -4.925 -19.252 1.00 94.75 84 THR A N 1
ATOM 633 C CA . THR A 1 84 ? 10.925 -5.184 -20.701 1.00 94.75 84 THR A CA 1
ATOM 634 C C . THR A 1 84 ? 11.278 -3.945 -21.524 1.00 94.75 84 THR A C 1
ATOM 636 O O . THR A 1 84 ? 11.636 -4.062 -22.697 1.00 94.75 84 THR A O 1
ATOM 639 N N . LEU A 1 85 ? 11.257 -2.764 -20.901 1.00 94.00 85 LEU A N 1
ATOM 640 C CA . LEU A 1 85 ? 11.482 -1.481 -21.552 1.00 94.00 85 LEU A CA 1
ATOM 641 C C . LEU A 1 85 ? 12.827 -1.366 -22.299 1.00 94.00 85 LEU A C 1
ATOM 643 O O . LEU A 1 85 ? 12.789 -0.925 -23.446 1.00 94.00 85 LEU A O 1
ATOM 647 N N . PRO A 1 86 ? 13.997 -1.767 -21.754 1.00 93.88 86 PRO A N 1
ATOM 648 C CA . PRO A 1 86 ? 15.270 -1.610 -22.466 1.00 93.88 86 PRO A CA 1
ATOM 649 C C . PRO A 1 86 ? 15.328 -2.413 -23.768 1.00 93.88 86 PRO A C 1
ATOM 651 O O . PRO A 1 86 ? 15.892 -1.953 -24.758 1.00 93.88 86 PRO A O 1
ATOM 654 N N . LEU A 1 87 ? 14.710 -3.596 -23.782 1.00 95.12 87 LEU A N 1
ATOM 655 C CA . LEU A 1 87 ? 14.660 -4.455 -24.962 1.00 95.12 87 LEU A CA 1
ATOM 656 C C . LEU A 1 87 ? 13.766 -3.844 -26.047 1.00 95.12 87 LEU A C 1
ATOM 658 O O . LEU A 1 87 ? 14.166 -3.771 -27.207 1.00 95.12 87 LEU A O 1
ATOM 662 N N . VAL A 1 88 ? 12.590 -3.340 -25.662 1.00 95.44 88 VAL A N 1
ATOM 663 C CA . VAL A 1 88 ? 11.681 -2.640 -26.584 1.00 95.44 88 VAL A CA 1
ATOM 664 C C . VAL A 1 88 ? 12.322 -1.355 -27.114 1.00 95.44 88 VAL A C 1
ATOM 666 O O . VAL A 1 88 ? 12.265 -1.092 -28.313 1.00 95.44 88 VAL A O 1
ATOM 669 N N . ALA A 1 89 ? 12.978 -0.582 -26.246 1.00 94.75 89 ALA A N 1
ATOM 670 C CA . ALA A 1 89 ? 13.671 0.644 -26.622 1.00 94.75 89 ALA A CA 1
ATOM 671 C C . ALA A 1 89 ? 14.831 0.379 -27.589 1.00 94.75 89 ALA A C 1
ATOM 673 O O . ALA A 1 89 ? 15.027 1.156 -28.517 1.00 94.75 89 ALA A O 1
ATOM 674 N N . TYR A 1 90 ? 15.574 -0.717 -27.407 1.00 93.94 90 TYR A N 1
ATOM 675 C CA . TYR A 1 90 ? 16.651 -1.099 -28.318 1.00 93.94 90 TYR A CA 1
ATOM 676 C C . TYR A 1 90 ? 16.120 -1.435 -29.715 1.00 93.94 90 TYR A C 1
ATOM 678 O O . TYR A 1 90 ? 16.606 -0.877 -30.694 1.00 93.94 90 TYR A O 1
ATOM 686 N N . ILE A 1 91 ? 15.077 -2.267 -29.808 1.00 95.12 91 ILE A N 1
ATOM 687 C CA . ILE A 1 91 ? 14.450 -2.619 -31.094 1.00 95.12 91 ILE A CA 1
ATOM 688 C C . ILE A 1 91 ? 13.889 -1.366 -31.781 1.00 95.12 91 ILE A C 1
ATOM 690 O O . ILE A 1 91 ? 14.110 -1.149 -32.971 1.00 95.12 91 ILE A O 1
ATOM 694 N N . ALA A 1 92 ? 13.197 -0.503 -31.033 1.00 93.88 92 ALA A N 1
ATOM 695 C CA . ALA A 1 92 ? 12.699 0.760 -31.568 1.00 93.88 92 ALA A CA 1
ATOM 696 C C . ALA A 1 92 ? 13.850 1.639 -32.088 1.00 93.88 92 ALA A C 1
ATOM 698 O O . ALA A 1 92 ? 13.782 2.158 -33.201 1.00 93.88 92 ALA A O 1
ATOM 699 N N . ALA A 1 93 ? 14.940 1.751 -31.330 1.00 93.81 93 ALA A N 1
ATOM 700 C CA . ALA A 1 93 ? 16.098 2.549 -31.707 1.00 93.81 93 ALA A CA 1
ATOM 701 C C . ALA A 1 93 ? 16.816 2.030 -32.961 1.00 93.81 93 ALA A C 1
ATOM 703 O O . ALA A 1 93 ? 17.238 2.843 -33.781 1.00 93.81 93 ALA A O 1
ATOM 704 N N . THR A 1 94 ? 16.935 0.710 -33.146 1.00 91.12 94 THR A N 1
ATOM 705 C CA . THR A 1 94 ? 17.533 0.146 -34.366 1.00 91.12 94 THR A CA 1
ATOM 706 C C . THR A 1 94 ? 16.665 0.437 -35.583 1.00 91.12 94 THR A C 1
ATOM 708 O O . THR A 1 94 ? 17.179 0.924 -36.581 1.00 91.12 94 THR A O 1
ATOM 711 N N . THR A 1 95 ? 15.342 0.257 -35.468 1.00 90.50 95 THR A N 1
ATOM 712 C CA . THR A 1 95 ? 14.430 0.560 -36.585 1.00 90.50 95 THR A CA 1
ATOM 713 C C . THR A 1 95 ? 14.434 2.040 -36.956 1.00 90.50 95 THR A C 1
ATOM 715 O O . THR A 1 95 ? 14.369 2.371 -38.131 1.00 90.50 95 THR A O 1
ATOM 718 N N . LEU A 1 96 ? 14.545 2.942 -35.973 1.00 88.31 96 LEU A N 1
ATOM 719 C CA . LEU A 1 96 ? 14.660 4.381 -36.221 1.00 88.31 96 LEU A CA 1
ATOM 720 C C . LEU A 1 96 ? 16.001 4.753 -36.863 1.00 88.31 96 LEU A C 1
ATOM 722 O O . LEU A 1 96 ? 16.038 5.648 -37.705 1.00 88.31 96 LEU A O 1
ATOM 726 N N . GLY A 1 97 ? 17.080 4.062 -36.488 1.00 87.00 97 GLY A N 1
ATOM 727 C CA . GLY A 1 97 ? 18.404 4.246 -37.080 1.00 87.00 97 GLY A CA 1
ATOM 728 C C . GLY A 1 97 ? 18.431 3.953 -38.581 1.00 87.00 97 GLY A C 1
ATOM 729 O O . GLY A 1 97 ? 19.099 4.676 -39.316 1.00 87.00 97 GLY A O 1
ATOM 730 N N . ASP A 1 98 ? 17.652 2.973 -39.047 1.00 86.56 98 ASP A N 1
ATOM 731 C CA . ASP A 1 98 ? 17.591 2.588 -40.465 1.00 86.56 98 ASP A CA 1
ATOM 732 C C . ASP A 1 98 ? 16.974 3.674 -41.369 1.00 86.56 98 ASP A C 1
ATOM 734 O O . ASP A 1 98 ? 17.286 3.747 -42.558 1.00 86.56 98 ASP A O 1
ATOM 738 N N . TYR A 1 99 ? 16.126 4.553 -40.822 1.00 85.62 99 TYR A N 1
ATOM 739 C CA . TYR A 1 99 ? 15.519 5.659 -41.578 1.00 85.62 99 TYR A CA 1
ATOM 740 C C . TYR A 1 99 ? 16.433 6.887 -41.706 1.00 85.62 99 TYR A C 1
ATOM 742 O O . TYR A 1 99 ? 16.103 7.826 -42.435 1.00 85.62 99 TYR A O 1
ATOM 750 N N . GLN A 1 100 ? 17.572 6.908 -41.010 1.00 84.25 100 GLN A N 1
ATOM 751 C CA . GLN A 1 100 ? 18.505 8.026 -41.017 1.00 84.25 100 GLN A CA 1
ATOM 752 C C . GLN A 1 100 ? 19.730 7.725 -41.892 1.00 84.25 100 GLN A C 1
ATOM 754 O O . GLN A 1 100 ? 20.436 6.748 -41.683 1.00 84.25 100 GLN A O 1
ATOM 759 N N . SER A 1 101 ? 20.049 8.624 -42.827 1.00 82.25 101 SER A N 1
ATOM 760 C CA . SER A 1 101 ? 21.191 8.482 -43.748 1.00 82.25 101 SER A CA 1
ATOM 761 C C . SER A 1 101 ? 22.393 9.384 -43.432 1.00 82.25 101 SER A C 1
ATOM 763 O O . SER A 1 101 ? 23.413 9.314 -44.113 1.00 82.25 101 SER A O 1
ATOM 765 N N . THR A 1 102 ? 22.295 10.248 -42.416 1.00 85.69 102 THR A N 1
ATOM 766 C CA . THR A 1 102 ? 23.318 11.264 -42.095 1.00 85.69 102 THR A CA 1
ATOM 767 C C . THR A 1 102 ? 24.343 10.829 -41.050 1.00 85.69 102 THR A C 1
ATOM 769 O O . THR A 1 102 ? 25.452 11.358 -41.033 1.00 85.69 102 THR A O 1
ATOM 772 N N . LEU A 1 103 ? 23.991 9.891 -40.169 1.00 86.62 103 LEU A N 1
ATOM 773 C CA . LEU A 1 103 ? 24.873 9.368 -39.123 1.00 86.62 103 LEU A CA 1
ATOM 774 C C . LEU A 1 103 ? 25.243 7.915 -39.416 1.00 86.62 103 LEU A C 1
ATOM 776 O O . LEU A 1 103 ? 24.529 7.210 -40.125 1.00 86.62 103 LEU A O 1
ATOM 780 N N . THR A 1 104 ? 26.351 7.450 -38.834 1.00 87.25 104 THR A N 1
ATOM 781 C CA . THR A 1 104 ? 26.674 6.021 -38.866 1.00 87.25 104 THR A CA 1
ATOM 782 C C . THR A 1 104 ? 25.594 5.233 -38.111 1.00 87.25 104 THR A C 1
ATOM 784 O O . THR A 1 104 ? 25.103 5.718 -37.084 1.00 87.25 104 THR A O 1
ATOM 787 N N . PRO A 1 105 ? 25.241 4.011 -38.556 1.00 83.50 105 PRO A N 1
ATOM 788 C CA . PRO A 1 105 ? 24.143 3.244 -37.962 1.00 83.50 105 PRO A CA 1
ATOM 789 C C . PRO A 1 105 ? 24.261 3.075 -36.442 1.00 83.50 105 PRO A C 1
ATOM 791 O O . PRO A 1 105 ? 23.286 3.259 -35.719 1.00 83.50 105 PRO A O 1
ATOM 794 N N . GLY A 1 106 ? 25.476 2.823 -35.937 1.00 85.38 106 GLY A N 1
ATOM 795 C CA . GLY A 1 106 ? 25.725 2.669 -34.500 1.00 85.38 106 GLY A CA 1
ATOM 796 C C . GLY A 1 106 ? 25.530 3.954 -33.684 1.00 85.38 106 GLY A C 1
ATOM 797 O O . GLY A 1 106 ? 25.004 3.901 -32.571 1.00 85.38 106 GLY A O 1
ATOM 798 N N . MET A 1 107 ? 25.909 5.118 -34.228 1.00 89.06 107 MET A N 1
ATOM 799 C CA . MET A 1 107 ? 25.676 6.409 -33.565 1.00 89.06 107 MET A CA 1
ATOM 800 C C . MET A 1 107 ? 24.195 6.791 -33.601 1.00 89.06 107 MET A C 1
ATOM 802 O O . MET A 1 107 ? 23.664 7.223 -32.579 1.00 89.06 107 MET A O 1
ATOM 806 N N . ALA A 1 108 ? 23.518 6.574 -34.734 1.00 89.19 108 ALA A N 1
ATOM 807 C CA . ALA A 1 108 ? 22.091 6.849 -34.888 1.00 89.19 108 ALA A CA 1
ATOM 808 C C . ALA A 1 108 ? 21.244 6.032 -33.895 1.00 89.19 108 ALA A C 1
ATOM 810 O O . ALA A 1 108 ? 20.468 6.602 -33.124 1.00 89.19 108 ALA A O 1
ATOM 811 N N . SER A 1 109 ? 21.459 4.711 -33.828 1.00 90.00 109 SER A N 1
ATOM 812 C CA . SER A 1 109 ? 20.745 3.842 -32.885 1.00 90.00 109 SER A CA 1
ATOM 813 C C . SER A 1 109 ? 21.079 4.166 -31.427 1.00 90.00 109 SER A C 1
ATOM 815 O O . SER A 1 109 ? 20.201 4.132 -30.570 1.00 90.00 109 SER A O 1
ATOM 817 N N . GLY A 1 110 ? 22.337 4.512 -31.125 1.00 90.94 110 GLY A N 1
ATOM 818 C CA . GLY A 1 110 ? 22.750 4.887 -29.771 1.00 90.94 110 GLY A CA 1
ATOM 819 C C . GLY A 1 110 ? 22.058 6.163 -29.288 1.00 90.94 110 GLY A C 1
ATOM 820 O O . GLY A 1 110 ? 21.495 6.197 -28.192 1.00 90.94 110 GLY A O 1
ATOM 821 N N . MET A 1 111 ? 22.025 7.199 -30.129 1.00 92.19 111 MET A N 1
ATOM 822 C CA . MET A 1 111 ? 21.326 8.450 -29.829 1.00 92.19 111 MET A CA 1
ATOM 823 C C . MET A 1 111 ? 19.816 8.229 -29.672 1.00 92.19 111 MET A C 1
ATOM 825 O O . MET A 1 111 ? 19.239 8.674 -28.680 1.00 92.19 111 MET A O 1
ATOM 829 N N . ALA A 1 112 ? 19.187 7.479 -30.581 1.00 92.38 112 ALA A N 1
ATOM 830 C CA . ALA A 1 112 ? 17.766 7.148 -30.482 1.00 92.38 112 ALA A CA 1
ATOM 831 C C . ALA A 1 112 ? 17.441 6.371 -29.192 1.00 92.38 112 ALA A C 1
ATOM 833 O O . ALA A 1 112 ? 16.514 6.734 -28.468 1.00 92.38 112 ALA A O 1
ATOM 834 N N . PHE A 1 113 ? 18.242 5.357 -28.851 1.00 94.56 113 PHE A N 1
ATOM 835 C CA . PHE A 1 113 ? 18.075 4.568 -27.629 1.00 94.56 113 PHE A CA 1
ATOM 836 C C . PHE A 1 113 ? 18.167 5.435 -26.371 1.00 94.56 113 PHE A C 1
ATOM 838 O O . PHE A 1 113 ? 17.292 5.372 -25.506 1.00 94.56 113 PHE A O 1
ATOM 845 N N . THR A 1 114 ? 19.202 6.274 -26.274 1.00 95.19 114 THR A N 1
ATOM 846 C CA . THR A 1 114 ? 19.380 7.170 -25.120 1.00 95.19 114 THR A CA 1
ATOM 847 C C . THR A 1 114 ? 18.236 8.174 -24.992 1.00 95.19 114 THR A C 1
ATOM 849 O O . THR A 1 114 ? 17.750 8.388 -23.881 1.00 95.19 114 THR A O 1
ATOM 852 N N . GLY A 1 115 ? 17.743 8.731 -26.104 1.00 94.44 115 GLY A N 1
ATOM 853 C CA . GLY A 1 115 ? 16.587 9.630 -26.114 1.00 94.44 115 GLY A CA 1
ATOM 854 C C . GLY A 1 115 ? 15.313 8.952 -25.607 1.00 94.44 115 GLY A C 1
ATOM 855 O O . GLY A 1 115 ? 14.657 9.467 -24.698 1.00 94.44 115 GLY A O 1
ATOM 856 N N . ILE A 1 116 ? 15.008 7.758 -26.128 1.00 94.19 116 ILE A N 1
ATOM 857 C CA . ILE A 1 116 ? 13.852 6.953 -25.707 1.00 94.19 116 ILE A CA 1
ATOM 858 C C . ILE A 1 116 ? 13.945 6.624 -24.212 1.00 94.19 116 ILE A C 1
ATOM 860 O O . ILE A 1 116 ? 13.014 6.902 -23.455 1.00 94.19 116 ILE A O 1
ATOM 864 N N . MET A 1 117 ? 15.076 6.078 -23.760 1.00 95.31 117 MET A N 1
ATOM 865 C CA . MET A 1 117 ? 15.265 5.705 -22.356 1.00 95.31 117 MET A CA 1
ATOM 866 C C . MET A 1 117 ? 15.160 6.909 -21.419 1.00 95.31 117 MET A C 1
ATOM 868 O O . MET A 1 117 ? 14.516 6.813 -20.375 1.00 95.31 117 MET A O 1
ATOM 872 N N . THR A 1 118 ? 15.732 8.052 -21.801 1.00 95.44 118 THR A N 1
ATOM 873 C CA . THR A 1 118 ? 15.651 9.285 -21.005 1.00 95.44 118 THR A CA 1
ATOM 874 C C . THR A 1 118 ? 14.200 9.724 -20.825 1.00 95.44 118 THR A C 1
ATOM 876 O O . THR A 1 118 ? 13.783 9.994 -19.698 1.00 95.44 118 THR A O 1
ATOM 879 N N . TYR A 1 119 ? 13.403 9.728 -21.900 1.00 94.19 119 TYR A N 1
ATOM 880 C CA . TYR A 1 119 ? 11.981 10.071 -21.824 1.00 94.19 119 TYR A CA 1
ATOM 881 C C . TYR A 1 119 ? 11.216 9.162 -20.854 1.00 94.19 119 TYR A C 1
ATOM 883 O O . TYR A 1 119 ? 10.458 9.652 -20.013 1.00 94.19 119 TYR A O 1
ATOM 891 N N . PHE A 1 120 ? 11.433 7.847 -20.928 1.00 94.06 120 PHE A N 1
ATOM 892 C CA . PHE A 1 120 ? 10.750 6.902 -20.047 1.00 94.06 120 PHE A CA 1
ATOM 893 C C . PHE A 1 120 ? 11.200 6.998 -18.588 1.00 94.06 120 PHE A C 1
ATOM 895 O O . PHE A 1 120 ? 10.360 6.893 -17.699 1.00 94.06 120 PHE A O 1
ATOM 902 N N . VAL A 1 121 ? 12.487 7.228 -18.316 1.00 93.69 121 VAL A N 1
ATOM 903 C CA . VAL A 1 121 ? 12.988 7.409 -16.943 1.00 93.69 121 VAL A CA 1
ATOM 904 C C . VAL A 1 121 ? 12.399 8.671 -16.315 1.00 93.69 121 VAL A C 1
ATOM 906 O O . VAL A 1 121 ? 11.910 8.630 -15.183 1.00 93.69 121 VAL A O 1
ATOM 909 N N . VAL A 1 122 ? 12.391 9.783 -17.053 1.00 95.00 122 VAL A N 1
ATOM 910 C CA . VAL A 1 122 ? 11.848 11.058 -16.565 1.00 95.00 122 VAL A CA 1
ATOM 911 C C . VAL A 1 122 ? 10.340 10.941 -16.336 1.00 95.00 122 VAL A C 1
ATOM 913 O O . VAL A 1 122 ? 9.867 11.171 -15.222 1.00 95.00 122 VAL A O 1
ATOM 916 N N . THR A 1 123 ? 9.586 10.501 -17.346 1.00 93.50 123 THR A N 1
ATOM 917 C CA . THR A 1 123 ? 8.127 10.320 -17.246 1.00 93.50 123 THR A CA 1
ATOM 918 C C . THR A 1 123 ? 7.753 9.288 -16.180 1.00 93.50 123 THR A C 1
ATOM 920 O O . THR A 1 123 ? 6.825 9.504 -15.403 1.00 93.50 123 THR A O 1
ATOM 923 N N . GLY A 1 124 ? 8.504 8.189 -16.083 1.00 92.06 124 GLY A N 1
ATOM 924 C CA . GLY A 1 124 ? 8.307 7.151 -15.071 1.00 92.06 124 GLY A CA 1
ATOM 925 C C . GLY A 1 124 ? 8.521 7.665 -13.647 1.00 92.06 124 GLY A C 1
ATOM 926 O O . GLY A 1 124 ? 7.757 7.314 -12.749 1.00 92.06 124 GLY A O 1
ATOM 927 N N . THR A 1 125 ? 9.493 8.560 -13.442 1.00 91.88 125 THR A N 1
ATOM 928 C CA . THR A 1 125 ? 9.726 9.204 -12.139 1.00 91.88 125 THR A CA 1
ATOM 929 C C . THR A 1 125 ? 8.545 10.090 -11.740 1.00 91.88 125 THR A C 1
ATOM 931 O O . THR A 1 125 ? 8.069 10.001 -10.607 1.00 91.88 125 THR A O 1
ATOM 934 N N . PHE A 1 126 ? 8.009 10.888 -12.671 1.00 93.56 126 PHE A N 1
ATOM 935 C CA . PHE A 1 126 ? 6.792 11.669 -12.421 1.00 93.56 126 PHE A CA 1
ATOM 936 C C . PHE A 1 126 ? 5.587 10.775 -12.115 1.00 93.56 126 PHE A C 1
ATOM 938 O O . PHE A 1 126 ? 4.855 11.045 -11.164 1.00 93.56 126 PHE A O 1
ATOM 945 N N . GLY A 1 127 ? 5.417 9.677 -12.857 1.00 89.94 127 GLY A N 1
ATOM 946 C CA . GLY A 1 127 ? 4.370 8.688 -12.597 1.00 89.94 127 GLY A CA 1
ATOM 947 C C . GLY A 1 127 ? 4.487 8.054 -11.209 1.00 89.94 127 GLY A C 1
ATOM 948 O O . GLY A 1 127 ? 3.489 7.928 -10.503 1.00 89.94 127 GLY A O 1
ATOM 949 N N . TYR A 1 128 ? 5.702 7.718 -10.771 1.00 89.12 128 TYR A N 1
ATOM 950 C CA . TYR A 1 128 ? 5.954 7.199 -9.426 1.00 89.12 128 TYR A CA 1
ATOM 951 C C . TYR A 1 128 ? 5.567 8.206 -8.333 1.00 89.12 128 TYR A C 1
ATOM 953 O O . TYR A 1 128 ? 4.880 7.846 -7.372 1.00 89.12 128 TYR A O 1
ATOM 961 N N . VAL A 1 129 ? 5.957 9.476 -8.481 1.00 90.44 129 VAL A N 1
ATOM 962 C CA . VAL A 1 129 ? 5.575 10.535 -7.532 1.00 90.44 129 VAL A CA 1
ATOM 963 C C . VAL A 1 129 ? 4.060 10.727 -7.521 1.00 90.44 129 VAL A C 1
ATOM 965 O O . VAL A 1 129 ? 3.470 10.781 -6.443 1.00 90.44 129 VAL A O 1
ATOM 968 N N . ALA A 1 130 ? 3.418 10.758 -8.690 1.00 88.62 130 ALA A N 1
ATOM 969 C CA . ALA A 1 130 ? 1.969 10.877 -8.798 1.00 88.62 130 ALA A CA 1
ATOM 970 C C . ALA A 1 130 ? 1.255 9.714 -8.094 1.00 88.62 130 ALA A C 1
ATOM 972 O O . ALA A 1 130 ? 0.417 9.954 -7.234 1.00 88.62 130 ALA A O 1
ATOM 973 N N . LEU A 1 131 ? 1.640 8.462 -8.365 1.00 84.56 131 LEU A N 1
ATOM 974 C CA . LEU A 1 131 ? 1.042 7.270 -7.748 1.00 84.56 131 LEU A CA 1
ATOM 975 C C . LEU A 1 131 ? 1.221 7.218 -6.228 1.00 84.56 131 LEU A C 1
ATOM 977 O O . LEU A 1 131 ? 0.321 6.786 -5.514 1.00 84.56 131 LEU A O 1
ATOM 981 N N . THR A 1 132 ? 2.384 7.633 -5.726 1.00 83.50 132 THR A N 1
ATOM 982 C CA . THR A 1 132 ? 2.684 7.614 -4.283 1.00 83.50 132 THR A CA 1
ATOM 983 C C . THR A 1 132 ? 2.124 8.820 -3.526 1.00 83.50 132 THR A C 1
ATOM 985 O O . THR A 1 132 ? 2.060 8.792 -2.295 1.00 83.50 132 THR A O 1
ATOM 988 N N . THR A 1 133 ? 1.714 9.867 -4.246 1.00 81.12 133 THR A N 1
ATOM 989 C CA . THR A 1 133 ? 1.134 11.098 -3.684 1.00 81.12 133 THR A CA 1
ATOM 990 C C . THR A 1 133 ? -0.374 11.201 -3.926 1.00 81.12 133 THR A C 1
ATOM 992 O O . THR A 1 133 ? -1.026 12.041 -3.313 1.00 81.12 133 THR A O 1
ATOM 995 N N . TRP A 1 134 ? -0.943 10.363 -4.796 1.00 78.19 134 TRP A N 1
ATOM 996 C CA . TRP A 1 134 ? -2.368 10.367 -5.115 1.00 78.19 134 TRP A CA 1
ATOM 997 C C . TRP A 1 134 ? -3.227 10.151 -3.858 1.00 78.19 134 TRP A C 1
ATOM 999 O O . TRP A 1 134 ? -2.940 9.277 -3.042 1.00 78.19 134 TRP A O 1
ATOM 1009 N N . ASN A 1 135 ? -4.257 10.988 -3.684 1.00 67.06 135 ASN A N 1
ATOM 1010 C CA . ASN A 1 135 ? -4.853 11.296 -2.379 1.00 67.06 135 ASN A CA 1
ATOM 1011 C C . ASN A 1 135 ? -6.399 11.309 -2.418 1.00 67.06 135 ASN A C 1
ATOM 1013 O O . ASN A 1 135 ? -7.030 12.173 -1.813 1.00 67.06 135 ASN A O 1
ATOM 1017 N N . ASP A 1 136 ? -7.028 10.358 -3.113 1.00 63.12 136 ASP A N 1
ATOM 1018 C CA . ASP A 1 136 ? -8.485 10.389 -3.367 1.00 63.12 136 ASP A CA 1
ATOM 1019 C C . ASP A 1 136 ? -9.372 10.023 -2.161 1.00 63.12 136 ASP A C 1
ATOM 1021 O O . ASP A 1 136 ? -10.577 10.255 -2.178 1.00 63.12 136 ASP A O 1
ATOM 1025 N N . HIS A 1 137 ? -8.798 9.475 -1.085 1.00 64.12 137 HIS A N 1
ATOM 1026 C CA . HIS A 1 137 ? -9.565 8.896 0.030 1.00 64.12 137 HIS A CA 1
ATOM 1027 C C . HIS A 1 137 ? -9.189 9.489 1.403 1.00 64.12 137 HIS A C 1
ATOM 1029 O O . HIS A 1 137 ? -9.171 8.764 2.398 1.00 64.12 137 HIS A O 1
ATOM 1035 N N . HIS A 1 138 ? -8.770 10.756 1.472 1.00 71.12 138 HIS A N 1
ATOM 1036 C CA . HIS A 1 138 ? -8.335 11.409 2.718 1.00 71.12 138 HIS A CA 1
ATOM 1037 C C . HIS A 1 138 ? -9.315 12.507 3.122 1.00 71.12 138 HIS A C 1
ATOM 1039 O O . HIS A 1 138 ? -9.133 13.658 2.727 1.00 71.12 138 HIS A O 1
ATOM 1045 N N . GLN A 1 139 ? -10.332 12.173 3.916 1.00 82.19 139 GLN A N 1
ATOM 1046 C CA . GLN A 1 139 ? -11.211 13.202 4.474 1.00 82.19 139 GLN A CA 1
ATOM 1047 C C . GLN A 1 139 ? -10.694 13.713 5.821 1.00 82.19 139 GLN A C 1
ATOM 1049 O O . GLN A 1 139 ? -10.611 14.921 6.015 1.00 82.19 139 GLN A O 1
ATOM 1054 N N . ARG A 1 140 ? -10.276 12.814 6.720 1.00 86.62 140 ARG A N 1
ATOM 1055 C CA . ARG A 1 140 ? -9.869 13.146 8.098 1.00 86.62 140 ARG A CA 1
ATOM 1056 C C . ARG A 1 140 ? -8.459 12.683 8.458 1.00 86.62 140 ARG A C 1
ATOM 1058 O O . ARG A 1 140 ? -7.794 13.317 9.276 1.00 86.62 140 ARG A O 1
ATOM 1065 N N . VAL A 1 141 ? -7.972 11.595 7.854 1.00 89.88 141 VAL A N 1
ATOM 1066 C CA . VAL A 1 141 ? -6.683 10.975 8.216 1.00 89.88 141 VAL A CA 1
ATOM 1067 C C . VAL A 1 141 ? -5.601 11.239 7.164 1.00 89.88 141 VAL A C 1
ATOM 1069 O O . VAL A 1 141 ? -5.719 10.846 5.998 1.00 89.88 141 VAL A O 1
ATOM 1072 N N . ARG A 1 142 ? -4.484 11.844 7.593 1.00 88.69 142 ARG A N 1
ATOM 1073 C CA . ARG A 1 142 ? -3.297 12.133 6.762 1.00 88.69 142 ARG A CA 1
ATOM 1074 C C . ARG A 1 142 ? -2.014 11.523 7.320 1.00 88.69 142 ARG A C 1
ATOM 1076 O O . ARG A 1 142 ? -1.925 11.175 8.489 1.00 88.69 142 ARG A O 1
ATOM 1083 N N . TRP A 1 143 ? -0.988 11.424 6.479 1.00 89.56 143 TRP A N 1
ATOM 1084 C CA . TRP A 1 143 ? 0.339 10.940 6.865 1.00 89.56 143 TRP A CA 1
ATOM 1085 C C . TRP A 1 143 ? 1.169 12.014 7.598 1.00 89.56 143 TRP A C 1
ATOM 1087 O O . TRP A 1 143 ? 1.218 13.171 7.178 1.00 89.56 143 TRP A O 1
ATOM 1097 N N . ARG A 1 144 ? 1.885 11.617 8.659 1.00 84.62 144 ARG A N 1
ATOM 1098 C CA . ARG A 1 144 ? 2.876 12.413 9.405 1.00 84.62 144 ARG A CA 1
ATOM 1099 C C . ARG A 1 144 ? 4.275 12.131 8.848 1.00 84.62 144 ARG A C 1
ATOM 1101 O O . ARG A 1 144 ? 5.003 11.315 9.394 1.00 84.62 144 ARG A O 1
ATOM 1108 N N . ALA A 1 145 ? 4.618 12.763 7.726 1.00 81.81 145 ALA A N 1
ATOM 1109 C CA . ALA A 1 145 ? 5.965 12.739 7.131 1.00 81.81 145 ALA A CA 1
ATOM 1110 C C . ALA A 1 145 ? 6.602 11.336 6.925 1.00 81.81 145 ALA A C 1
ATOM 1112 O O . ALA A 1 145 ? 7.792 11.144 7.143 1.00 81.81 145 ALA A O 1
ATOM 1113 N N . ILE A 1 146 ? 5.817 10.357 6.467 1.00 87.50 146 ILE A N 1
ATOM 1114 C CA . ILE A 1 146 ? 6.288 8.997 6.126 1.00 87.50 146 ILE A CA 1
ATOM 1115 C C . ILE A 1 146 ? 6.910 8.973 4.709 1.00 87.50 146 ILE A C 1
ATOM 1117 O O . ILE A 1 146 ? 6.449 9.754 3.864 1.00 87.50 146 ILE A O 1
ATOM 1121 N N . PRO A 1 147 ? 7.902 8.109 4.396 1.00 90.25 147 PRO A N 1
ATOM 1122 C CA . PRO A 1 147 ? 8.414 7.922 3.032 1.00 90.25 147 PRO A CA 1
ATOM 1123 C C . PRO A 1 147 ? 7.338 7.461 2.032 1.00 90.25 147 PRO A C 1
ATOM 1125 O O . PRO A 1 147 ? 6.394 6.753 2.379 1.00 90.25 147 PRO A O 1
ATOM 1128 N N . LEU A 1 148 ? 7.494 7.845 0.761 1.00 88.25 148 LEU A N 1
ATOM 1129 C CA . LEU A 1 148 ? 6.510 7.606 -0.309 1.00 88.25 148 LEU A CA 1
ATOM 1130 C C . LEU A 1 148 ? 6.185 6.118 -0.534 1.00 88.25 148 LEU A C 1
ATOM 1132 O O . LEU A 1 148 ? 5.029 5.761 -0.753 1.00 88.25 148 LEU A O 1
ATOM 1136 N N . THR A 1 149 ? 7.186 5.242 -0.425 1.00 86.19 149 THR A N 1
ATOM 1137 C CA . THR A 1 149 ? 7.018 3.788 -0.578 1.00 86.19 149 THR A CA 1
ATOM 1138 C C . THR A 1 149 ? 6.108 3.201 0.497 1.00 86.19 149 THR A C 1
ATOM 1140 O O . THR A 1 149 ? 5.207 2.414 0.203 1.00 86.19 149 THR A O 1
ATOM 1143 N N . GLU A 1 150 ? 6.318 3.602 1.750 1.00 89.06 150 GLU A N 1
ATOM 1144 C CA . GLU A 1 150 ? 5.505 3.153 2.874 1.00 89.06 150 GLU A CA 1
ATOM 1145 C C . GLU A 1 150 ? 4.084 3.707 2.804 1.00 89.06 150 GLU A C 1
ATOM 1147 O O . GLU A 1 150 ? 3.153 2.975 3.138 1.00 89.06 150 GLU A O 1
ATOM 1152 N N . ARG A 1 151 ? 3.900 4.950 2.327 1.00 89.19 151 ARG A N 1
ATOM 1153 C CA . ARG A 1 151 ? 2.561 5.520 2.100 1.00 89.19 151 ARG A CA 1
ATOM 1154 C C . ARG A 1 151 ? 1.765 4.657 1.140 1.00 89.19 151 ARG A C 1
ATOM 1156 O O . ARG A 1 151 ? 0.693 4.193 1.503 1.00 89.19 151 ARG A O 1
ATOM 1163 N N . TRP A 1 152 ? 2.324 4.362 -0.034 1.00 89.12 152 TRP A N 1
ATOM 1164 C CA . TRP A 1 152 ? 1.653 3.520 -1.022 1.00 89.12 152 TRP A CA 1
ATOM 1165 C C . TRP A 1 152 ? 1.328 2.127 -0.461 1.00 89.12 152 TRP A C 1
ATOM 1167 O O . TRP A 1 152 ? 0.200 1.639 -0.585 1.00 89.12 152 TRP A O 1
ATOM 1177 N N . LEU A 1 153 ? 2.279 1.496 0.235 1.00 90.75 153 LEU A N 1
ATOM 1178 C CA . LEU A 1 153 ? 2.084 0.157 0.794 1.00 90.75 153 LEU A CA 1
ATOM 1179 C C . LEU A 1 153 ? 0.995 0.124 1.877 1.00 90.75 153 LEU A C 1
ATOM 1181 O O . LEU A 1 153 ? 0.226 -0.836 1.944 1.00 90.75 153 LEU A O 1
ATOM 1185 N N . ARG A 1 154 ? 0.908 1.178 2.695 1.00 91.12 154 ARG A N 1
ATOM 1186 C CA . ARG A 1 154 ? -0.020 1.304 3.830 1.00 91.12 154 ARG A CA 1
ATOM 1187 C C . ARG A 1 154 ? -1.258 2.145 3.512 1.00 91.12 154 ARG A C 1
ATOM 1189 O O . ARG A 1 154 ? -2.043 2.448 4.404 1.00 91.12 154 ARG A O 1
ATOM 1196 N N . GLU A 1 155 ? -1.481 2.479 2.248 1.00 90.25 155 GLU A N 1
ATOM 1197 C CA . GLU A 1 155 ? -2.598 3.335 1.847 1.00 90.25 155 GLU A CA 1
ATOM 1198 C C . GLU A 1 155 ? -3.964 2.719 2.189 1.00 90.25 155 GLU A C 1
ATOM 1200 O O . GLU A 1 155 ? -4.870 3.407 2.650 1.00 90.25 155 GLU A O 1
ATOM 1205 N N . ASP A 1 156 ? -4.091 1.391 2.083 1.00 90.75 156 ASP A 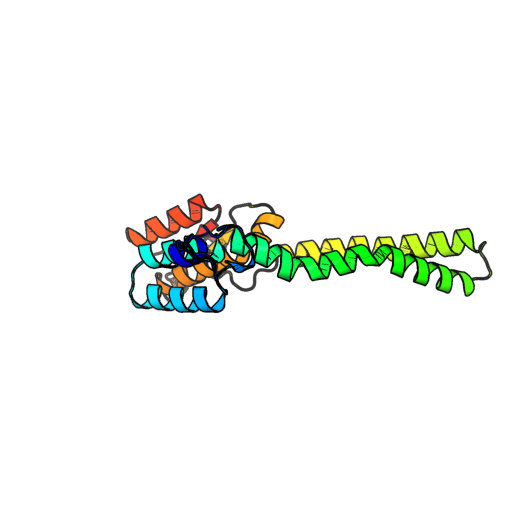N 1
ATOM 1206 C CA . ASP A 1 156 ? -5.315 0.688 2.487 1.00 90.75 156 ASP A CA 1
ATOM 1207 C C . ASP A 1 156 ? -5.558 0.763 3.997 1.00 90.75 156 ASP A C 1
ATOM 1209 O O . ASP A 1 156 ? -6.701 0.833 4.437 1.00 90.75 156 ASP A O 1
ATOM 1213 N N . GLU A 1 157 ? -4.488 0.755 4.797 1.00 92.00 157 GLU A N 1
ATOM 1214 C CA . GLU A 1 157 ? -4.572 0.908 6.249 1.00 92.00 157 GLU A CA 1
ATOM 1215 C C . GLU A 1 157 ? -5.145 2.283 6.599 1.00 92.00 157 GLU A C 1
ATOM 1217 O O . GLU A 1 157 ? -6.108 2.388 7.361 1.00 92.00 157 GLU A O 1
ATOM 1222 N N . ARG A 1 158 ? -4.597 3.333 5.987 1.00 91.38 158 ARG A N 1
ATOM 1223 C CA . ARG A 1 158 ? -5.062 4.703 6.184 1.00 91.38 158 ARG A CA 1
ATOM 1224 C C . ARG A 1 158 ? -6.503 4.897 5.710 1.00 91.38 158 ARG A C 1
ATOM 1226 O O . ARG A 1 158 ? -7.285 5.511 6.430 1.00 91.38 158 ARG A O 1
ATOM 1233 N N . ALA A 1 159 ? -6.885 4.333 4.564 1.00 91.62 159 ALA A N 1
ATOM 1234 C CA . ALA A 1 159 ? -8.263 4.393 4.075 1.00 91.62 159 ALA A CA 1
ATOM 1235 C C . ALA A 1 159 ? -9.268 3.753 5.056 1.00 91.62 159 ALA A C 1
ATOM 1237 O O . ALA A 1 159 ? -10.373 4.265 5.234 1.00 91.62 159 ALA A O 1
ATOM 1238 N N . MET A 1 160 ? -8.891 2.664 5.739 1.00 92.25 160 MET A N 1
ATOM 1239 C CA . MET A 1 160 ? -9.736 2.067 6.782 1.00 92.25 160 MET A CA 1
ATOM 1240 C C . MET A 1 160 ? -9.842 2.969 8.014 1.00 92.25 160 MET A C 1
ATOM 1242 O O . MET A 1 160 ? -10.933 3.112 8.562 1.00 92.25 160 MET A O 1
ATOM 1246 N N . PHE A 1 161 ? -8.747 3.614 8.430 1.00 93.06 161 PHE A N 1
ATOM 1247 C CA . PHE A 1 161 ? -8.789 4.596 9.518 1.00 93.06 161 PHE A CA 1
ATOM 1248 C C . PHE A 1 161 ? -9.647 5.812 9.185 1.00 93.06 161 PHE A C 1
ATOM 1250 O O . PHE A 1 161 ? -10.383 6.276 10.051 1.00 93.06 161 PHE A O 1
ATOM 1257 N N . ASP A 1 162 ? -9.605 6.289 7.943 1.00 92.19 162 ASP A N 1
ATOM 1258 C CA . ASP A 1 162 ? -10.452 7.390 7.481 1.00 92.19 162 ASP A CA 1
ATOM 1259 C C . ASP A 1 162 ? -11.940 7.022 7.590 1.00 92.19 162 ASP A C 1
ATOM 1261 O O . ASP A 1 162 ? -12.738 7.779 8.136 1.00 92.19 162 ASP A O 1
ATOM 1265 N N . ARG A 1 163 ? -12.309 5.796 7.195 1.00 91.81 163 ARG A N 1
ATOM 1266 C CA . ARG A 1 163 ? -13.681 5.280 7.356 1.00 91.81 163 ARG A CA 1
ATOM 1267 C C . ARG A 1 163 ? -14.096 5.137 8.818 1.00 91.81 163 ARG A C 1
ATOM 1269 O O . ARG A 1 163 ? -15.245 5.428 9.142 1.00 91.81 163 ARG A O 1
ATOM 1276 N N . ILE A 1 164 ? -13.189 4.699 9.694 1.00 92.81 164 ILE A N 1
ATOM 1277 C CA . ILE A 1 164 ? -13.449 4.642 11.140 1.00 92.81 164 ILE A CA 1
ATOM 1278 C C . ILE A 1 164 ? -13.697 6.053 11.672 1.00 92.81 164 ILE A C 1
ATOM 1280 O O . ILE A 1 164 ? -14.700 6.268 12.344 1.00 92.81 164 ILE A O 1
ATOM 1284 N N . ALA A 1 165 ? -12.838 7.014 11.327 1.00 91.81 165 ALA A N 1
ATOM 1285 C CA . ALA A 1 165 ? -12.975 8.406 11.742 1.00 91.81 165 ALA A CA 1
ATOM 1286 C C . ALA A 1 165 ? -14.308 9.018 11.285 1.00 91.81 165 ALA A C 1
ATOM 1288 O O . ALA A 1 165 ? -15.005 9.631 12.088 1.00 91.81 165 ALA A O 1
ATOM 1289 N N . LEU A 1 166 ? -14.708 8.786 10.031 1.00 90.62 166 LEU A N 1
ATOM 1290 C CA . LEU A 1 166 ? -15.994 9.239 9.489 1.00 90.62 166 LEU A CA 1
ATOM 1291 C C . LEU A 1 166 ? -17.203 8.551 10.143 1.00 90.62 166 LEU A C 1
ATOM 1293 O O . LEU A 1 166 ? -18.266 9.152 10.265 1.00 90.62 166 LEU A O 1
ATOM 1297 N N . GLY A 1 167 ? -17.064 7.287 10.551 1.00 90.00 167 GLY A N 1
ATOM 1298 C CA . GLY A 1 167 ? -18.124 6.541 11.231 1.00 90.00 167 GLY A CA 1
ATOM 1299 C C . GLY A 1 167 ? -18.258 6.854 12.726 1.00 90.00 167 GLY A C 1
ATOM 1300 O O . GLY A 1 167 ? -19.333 6.636 13.299 1.00 90.00 167 GLY A O 1
ATOM 1301 N N . TRP A 1 168 ? -17.182 7.319 13.368 1.00 89.88 168 TRP A N 1
ATOM 1302 C CA . TRP A 1 168 ? -17.143 7.616 14.804 1.00 89.88 168 TRP A CA 1
ATOM 1303 C C . TRP A 1 168 ? -17.382 9.085 15.131 1.00 89.88 168 TRP A C 1
ATOM 1305 O O . TRP A 1 168 ? -18.115 9.367 16.075 1.00 89.88 168 TRP A O 1
ATOM 1315 N N . GLY A 1 169 ? -16.759 9.990 14.377 1.00 87.50 169 GLY A N 1
ATOM 1316 C CA . GLY A 1 169 ? -16.849 11.425 14.614 1.00 87.50 169 GLY A CA 1
ATOM 1317 C C . GLY A 1 169 ? -18.122 12.047 14.045 1.00 87.50 169 GLY A C 1
ATOM 1318 O O . GLY A 1 169 ? -19.029 11.352 13.574 1.00 87.50 169 GLY A O 1
ATOM 1319 N N . PHE A 1 170 ? -18.199 13.376 14.094 1.00 87.88 170 PHE A N 1
ATOM 1320 C CA . PHE A 1 170 ? -19.351 14.103 13.572 1.00 87.88 170 PHE A CA 1
ATOM 1321 C C . PHE A 1 170 ? -19.473 13.943 12.054 1.00 87.88 170 PHE A C 1
ATOM 1323 O O . PHE A 1 170 ? -18.481 13.864 11.323 1.00 87.88 170 PHE A O 1
ATOM 1330 N N . LYS A 1 171 ? -20.719 13.902 11.569 1.00 86.38 171 LYS A N 1
ATOM 1331 C CA . LYS A 1 171 ? -20.998 13.886 10.126 1.00 86.38 171 LYS A CA 1
ATOM 1332 C C . LYS A 1 171 ? -20.820 15.275 9.522 1.00 86.38 171 LYS A C 1
ATOM 1334 O O . LYS A 1 171 ? -20.501 15.400 8.343 1.00 86.38 171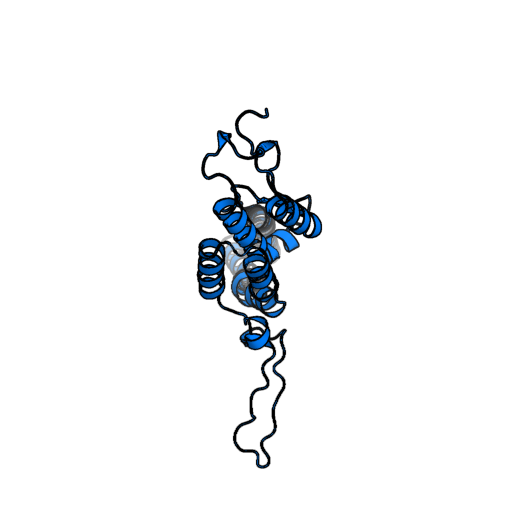 LYS A O 1
ATOM 1339 N N . GLU A 1 172 ? -21.048 16.305 10.327 1.00 86.88 172 GLU A N 1
ATOM 1340 C CA . GLU A 1 172 ? -20.960 17.698 9.934 1.00 86.88 172 GLU A CA 1
ATOM 1341 C C . GLU A 1 172 ? -19.507 18.185 9.935 1.00 86.88 172 GLU A C 1
ATOM 1343 O O . GLU A 1 172 ? -18.837 18.138 10.965 1.00 86.88 172 GLU A O 1
ATOM 1348 N N . LYS A 1 173 ? -19.037 18.700 8.792 1.00 84.25 173 LYS A N 1
ATOM 1349 C CA . LYS A 1 173 ? -17.644 19.144 8.609 1.00 84.25 173 LYS A CA 1
ATOM 1350 C C . LYS A 1 173 ? -17.221 20.269 9.553 1.00 84.25 173 LYS A C 1
ATOM 1352 O O . LYS A 1 173 ? -16.125 20.226 10.092 1.00 84.25 173 LYS A O 1
ATOM 1357 N N . TRP A 1 174 ? -18.110 21.227 9.804 1.00 81.56 174 TRP A N 1
ATOM 1358 C CA . TRP A 1 174 ? -17.860 22.376 10.684 1.00 81.56 174 TRP A CA 1
ATOM 1359 C C . TRP A 1 174 ? -17.692 22.008 12.165 1.00 81.56 174 TRP A C 1
ATOM 1361 O O . TRP A 1 174 ? -17.267 22.841 12.953 1.00 81.56 174 TRP A O 1
ATOM 1371 N N . ARG A 1 175 ? -18.029 20.770 12.549 1.00 82.06 175 ARG A N 1
ATOM 1372 C CA . ARG A 1 175 ? -17.845 20.249 13.912 1.00 82.06 175 ARG A CA 1
ATOM 1373 C C . ARG A 1 175 ? -16.635 19.332 14.035 1.00 82.06 175 ARG A C 1
ATOM 1375 O O . ARG A 1 175 ? -16.370 18.802 15.114 1.00 82.06 175 ARG A O 1
ATOM 1382 N N . TRP A 1 176 ? -15.926 19.082 12.935 1.00 86.56 176 TRP A N 1
ATOM 1383 C CA . TRP A 1 176 ? -14.706 18.289 12.979 1.00 86.56 176 TRP A CA 1
ATOM 1384 C C . TRP A 1 176 ? -13.667 19.009 13.841 1.00 86.56 176 TRP A C 1
ATOM 1386 O O . TRP A 1 176 ? -13.500 20.222 13.754 1.00 86.56 176 TRP A O 1
ATOM 1396 N N . GLY A 1 177 ? -12.983 18.259 14.700 1.00 80.81 177 GLY A N 1
ATOM 1397 C CA . GLY A 1 177 ? -12.025 18.799 15.664 1.00 80.81 177 GLY A CA 1
ATOM 1398 C C . GLY A 1 177 ? -12.629 19.117 17.034 1.00 80.81 177 GLY A C 1
ATOM 1399 O O . GLY A 1 177 ? -11.878 19.219 18.004 1.00 80.81 177 GLY A O 1
ATOM 1400 N N . GLU A 1 178 ? -13.959 19.191 17.151 1.00 83.31 178 GLU A N 1
ATOM 1401 C CA . GLU A 1 178 ? -14.656 19.345 18.436 1.00 83.31 178 GLU A CA 1
ATOM 1402 C C . GLU A 1 178 ? -14.931 18.003 19.131 1.00 83.31 178 GLU A C 1
ATOM 1404 O O . GLU A 1 178 ? -15.441 17.976 20.253 1.00 83.31 178 GLU A O 1
ATOM 1409 N N . GLU A 1 179 ? -14.634 16.871 18.484 1.00 85.69 179 GLU A N 1
ATOM 1410 C CA . GLU A 1 179 ? -14.881 15.555 19.062 1.00 85.69 179 GLU A CA 1
ATOM 1411 C C . GLU A 1 179 ? -14.052 15.312 20.329 1.00 85.69 179 GLU A C 1
ATOM 1413 O O . GLU A 1 179 ? -12.818 15.354 20.336 1.00 85.69 179 GLU A O 1
ATOM 1418 N N . GLN A 1 180 ? -14.757 14.974 21.407 1.00 82.88 180 GLN A N 1
ATOM 1419 C CA . GLN A 1 180 ? -14.177 14.609 22.693 1.00 82.88 180 GLN A CA 1
ATOM 1420 C C . GLN A 1 180 ? -14.684 13.233 23.120 1.00 82.88 180 GLN A C 1
ATOM 1422 O O . GLN A 1 180 ? -15.814 12.844 22.827 1.00 82.88 180 GLN A O 1
ATOM 1427 N N . GLY A 1 181 ? -13.835 12.489 23.821 1.00 88.38 181 GLY A N 1
ATOM 1428 C CA . GLY A 1 181 ? -14.168 11.173 24.351 1.00 88.38 181 GLY A CA 1
ATOM 1429 C C . GLY A 1 181 ? -12.946 10.275 24.454 1.00 88.38 181 GLY A C 1
ATOM 1430 O O . GLY A 1 181 ? -11.967 10.452 23.727 1.00 88.38 181 GLY A O 1
ATOM 1431 N N . GLU A 1 182 ? -13.017 9.292 25.347 1.00 90.75 182 GLU A N 1
ATOM 1432 C CA . GLU A 1 182 ? -11.946 8.311 25.552 1.00 90.75 182 GLU A CA 1
ATOM 1433 C C . GLU A 1 182 ? -11.655 7.529 24.265 1.00 90.75 182 GLU A C 1
ATOM 1435 O O . GLU A 1 182 ? -10.507 7.415 23.842 1.00 90.75 182 GLU A O 1
ATOM 1440 N N . GLU A 1 183 ? -12.702 7.070 23.580 1.00 89.19 183 GLU A N 1
ATOM 1441 C CA . GLU A 1 183 ? -12.580 6.331 22.322 1.00 89.19 183 GLU A CA 1
ATOM 1442 C C . GLU A 1 183 ? -11.982 7.179 21.192 1.00 89.19 183 GLU A C 1
ATOM 1444 O O . GLU A 1 183 ? -11.155 6.700 20.415 1.00 89.19 183 GLU A O 1
ATOM 1449 N N . TRP A 1 184 ? -12.358 8.458 21.114 1.00 91.44 184 TRP A N 1
ATOM 1450 C CA . TRP A 1 184 ? -11.818 9.370 20.107 1.00 91.44 184 TRP A CA 1
ATOM 1451 C C . TRP A 1 184 ? -10.342 9.690 20.370 1.00 91.44 184 TRP A C 1
ATOM 1453 O O . TRP A 1 184 ? -9.516 9.661 19.452 1.00 91.44 184 TRP A O 1
ATOM 1463 N N . ALA A 1 185 ? -9.981 9.911 21.638 1.00 91.31 185 ALA A N 1
ATOM 1464 C CA . ALA A 1 185 ? -8.594 10.072 22.056 1.00 91.31 185 ALA A CA 1
ATOM 1465 C C . ALA A 1 185 ? -7.767 8.811 21.756 1.00 91.31 185 ALA A C 1
ATOM 1467 O O . ALA A 1 185 ? -6.671 8.919 21.202 1.00 91.31 185 ALA A O 1
ATOM 1468 N N . ALA A 1 186 ? -8.315 7.623 22.026 1.00 91.62 186 ALA A N 1
ATOM 1469 C CA . ALA A 1 186 ? -7.680 6.348 21.707 1.00 91.62 186 ALA A CA 1
ATOM 1470 C C . ALA A 1 186 ? -7.464 6.176 20.195 1.00 91.62 186 ALA A C 1
ATOM 1472 O O . ALA A 1 186 ? -6.385 5.756 19.772 1.00 91.62 186 ALA A O 1
ATOM 1473 N N . LEU A 1 187 ? -8.441 6.551 19.361 1.00 92.44 187 LEU A N 1
ATOM 1474 C CA . LEU A 1 187 ? -8.298 6.538 17.902 1.00 92.44 187 LEU A CA 1
ATOM 1475 C C . LEU A 1 187 ? -7.186 7.491 17.439 1.00 92.44 187 LEU A C 1
ATOM 1477 O O . LEU A 1 187 ? -6.334 7.099 16.637 1.00 92.44 187 LEU A O 1
ATOM 1481 N N . LYS A 1 188 ? -7.152 8.721 17.968 1.00 91.75 188 LYS A N 1
ATOM 1482 C CA . LYS A 1 188 ? -6.118 9.718 17.651 1.00 91.75 188 LYS A CA 1
ATOM 1483 C C . LYS A 1 188 ? -4.727 9.228 18.042 1.00 91.75 188 LYS A C 1
ATOM 1485 O O . LYS A 1 188 ? -3.791 9.347 17.251 1.00 91.75 188 LYS A O 1
ATOM 1490 N N . GLU A 1 189 ? -4.596 8.634 19.224 1.00 92.31 189 GLU A N 1
ATOM 1491 C CA . GLU A 1 189 ? -3.344 8.046 19.691 1.00 92.31 189 GLU A CA 1
ATOM 1492 C C . GLU A 1 189 ? -2.912 6.880 18.791 1.00 92.31 189 GLU A C 1
ATOM 1494 O O . GLU A 1 189 ? -1.757 6.806 18.370 1.00 92.31 189 GLU A O 1
ATOM 1499 N N . PHE A 1 190 ? -3.843 5.999 18.424 1.00 91.62 190 PHE A N 1
ATOM 1500 C CA . PHE A 1 190 ? -3.565 4.842 17.580 1.00 91.62 190 PHE A CA 1
ATOM 1501 C C . PHE A 1 190 ? -3.122 5.236 16.165 1.00 91.62 190 PHE A C 1
ATOM 1503 O O . PHE A 1 190 ? -2.160 4.667 15.642 1.00 91.62 190 PHE A O 1
ATOM 1510 N N . CYS A 1 191 ? -3.766 6.246 15.572 1.00 92.00 191 CYS A N 1
ATOM 1511 C CA . CYS A 1 191 ? -3.322 6.881 14.331 1.00 92.00 191 CYS A CA 1
ATOM 1512 C C . CYS A 1 191 ? -1.927 7.507 14.505 1.00 92.00 191 CYS A C 1
ATOM 1514 O O . CYS A 1 191 ? -1.029 7.255 13.698 1.00 92.00 191 CYS A O 1
ATOM 1516 N N . GLY A 1 192 ? -1.711 8.242 15.601 1.00 91.44 192 GLY A N 1
ATOM 1517 C CA . GLY A 1 192 ? -0.440 8.887 15.936 1.00 91.44 192 GLY A CA 1
ATOM 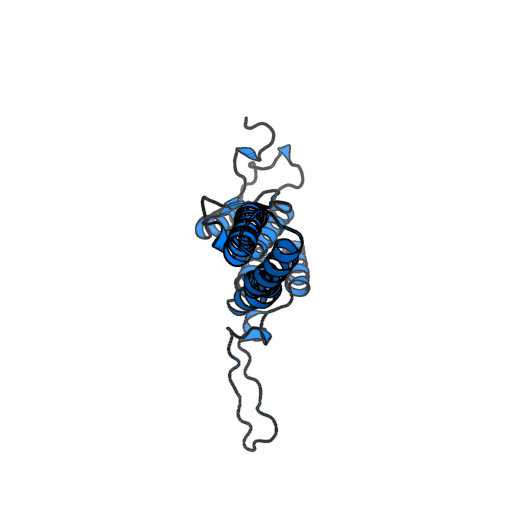1518 C C . GLY A 1 192 ? 0.731 7.908 16.022 1.00 91.44 192 GLY A C 1
ATOM 1519 O O . GLY A 1 192 ? 1.765 8.129 15.387 1.00 91.44 192 GLY A O 1
ATOM 1520 N N . ARG A 1 193 ? 0.552 6.775 16.718 1.00 91.62 193 ARG A N 1
ATOM 1521 C CA . ARG A 1 193 ? 1.553 5.693 16.818 1.00 91.62 193 ARG A CA 1
ATOM 1522 C C . ARG A 1 193 ? 1.915 5.084 15.460 1.00 91.62 193 ARG A C 1
ATOM 1524 O O . ARG A 1 193 ? 2.962 4.461 15.323 1.00 91.62 193 ARG A O 1
ATOM 1531 N N . ARG A 1 194 ? 1.059 5.251 14.450 1.00 89.12 194 ARG A N 1
ATOM 1532 C CA . ARG A 1 194 ? 1.227 4.707 13.094 1.00 89.12 194 ARG A CA 1
ATOM 1533 C C . ARG A 1 194 ? 1.757 5.727 12.093 1.00 89.12 194 ARG A C 1
ATOM 1535 O O . ARG A 1 194 ? 1.792 5.426 10.897 1.00 89.12 194 ARG A O 1
ATOM 1542 N N . GLY A 1 195 ? 2.167 6.904 12.566 1.00 89.62 195 GLY A N 1
ATOM 1543 C CA . GLY A 1 195 ? 2.615 8.007 11.723 1.00 89.62 195 GLY A CA 1
ATOM 1544 C C . GLY A 1 195 ? 1.475 8.608 10.898 1.00 89.62 195 GLY A C 1
ATOM 1545 O O . GLY A 1 195 ? 1.703 9.111 9.801 1.00 89.62 195 GLY A O 1
ATOM 1546 N N . MET A 1 196 ? 0.246 8.543 11.408 1.00 91.94 196 MET A N 1
ATOM 1547 C CA . MET A 1 196 ? -0.917 9.224 10.848 1.00 91.94 196 MET A CA 1
ATOM 1548 C C . MET A 1 196 ? -1.363 10.349 11.786 1.00 91.94 196 MET A C 1
ATOM 1550 O O . MET A 1 196 ? -1.143 10.298 12.994 1.00 91.94 196 MET A O 1
ATOM 1554 N N . ILE A 1 197 ? -1.984 11.377 11.223 1.00 90.50 197 ILE A N 1
ATOM 1555 C CA . ILE A 1 197 ? -2.609 12.485 11.939 1.00 90.50 197 ILE A CA 1
ATOM 1556 C C . ILE A 1 197 ? -4.096 12.420 11.626 1.00 90.50 197 ILE A C 1
ATOM 1558 O O . ILE A 1 197 ? -4.482 12.463 10.456 1.00 90.50 197 ILE A O 1
ATOM 1562 N N . LEU A 1 198 ? -4.894 12.296 12.680 1.00 89.06 198 LEU A N 1
ATOM 1563 C CA . LEU A 1 198 ? -6.337 12.482 12.640 1.00 89.06 198 LEU A CA 1
ATOM 1564 C C . LEU A 1 198 ? -6.630 13.973 12.842 1.00 89.06 198 LEU A C 1
ATOM 1566 O O . LEU A 1 198 ? -6.101 14.551 13.794 1.00 89.06 198 LEU A O 1
ATOM 1570 N N . ASP A 1 199 ? -7.429 14.555 11.947 1.00 84.19 199 ASP A N 1
ATOM 1571 C CA . ASP A 1 199 ? -7.845 15.964 11.942 1.00 84.19 199 ASP A CA 1
ATOM 1572 C C . ASP A 1 199 ? -6.665 16.936 12.022 1.00 84.19 199 ASP A C 1
ATOM 1574 O O . ASP A 1 199 ? -6.377 17.569 13.040 1.00 84.19 199 ASP A O 1
ATOM 1578 N N . ARG A 1 200 ? -5.933 17.032 10.912 1.00 76.88 200 ARG A N 1
ATOM 1579 C CA . ARG A 1 200 ? -4.930 18.085 10.746 1.00 76.88 200 ARG A CA 1
ATOM 1580 C C . ARG A 1 200 ? -5.646 19.436 10.650 1.00 76.88 200 ARG A C 1
ATOM 1582 O O . ARG A 1 200 ? -6.658 19.516 9.970 1.00 76.88 200 ARG A O 1
ATOM 1589 N N . THR A 1 201 ? -5.102 20.481 11.270 1.00 71.06 201 THR A N 1
ATOM 1590 C CA . THR A 1 201 ? -5.701 21.833 11.295 1.00 71.06 201 THR A CA 1
ATOM 1591 C C . THR A 1 201 ? -6.042 22.368 9.902 1.00 71.06 201 THR A C 1
ATOM 1593 O O . THR A 1 201 ? -7.115 22.914 9.713 1.00 71.06 201 THR A O 1
ATOM 1596 N N . GLU A 1 202 ? -5.196 22.086 8.908 1.00 65.94 202 GLU A N 1
ATOM 1597 C CA . GLU A 1 202 ? -5.408 22.402 7.480 1.00 65.94 202 GLU A CA 1
ATOM 1598 C C . GLU A 1 202 ? -6.670 21.759 6.853 1.00 65.94 202 GLU A C 1
ATOM 1600 O O . GLU A 1 202 ? -7.023 22.067 5.721 1.00 65.94 202 GLU A O 1
ATOM 1605 N N . LEU A 1 203 ? -7.306 20.794 7.524 1.00 64.38 203 LEU A N 1
ATOM 1606 C CA . LEU A 1 203 ? -8.524 20.113 7.066 1.00 64.38 203 LEU A CA 1
ATOM 1607 C C . LEU A 1 203 ? -9.784 20.576 7.805 1.00 64.38 203 LEU A C 1
ATOM 1609 O O . LEU A 1 203 ? -10.878 20.128 7.459 1.00 64.38 203 LEU A O 1
ATOM 1613 N N . LEU A 1 204 ? -9.633 21.399 8.843 1.00 70.38 204 LEU A N 1
ATOM 1614 C CA . LEU A 1 204 ? -10.741 21.855 9.667 1.00 70.38 204 LEU A CA 1
ATOM 1615 C C . LEU A 1 204 ? -11.290 23.156 9.086 1.00 70.38 204 LEU A C 1
ATOM 1617 O O . LEU A 1 204 ? -10.576 24.147 8.938 1.00 70.38 204 LEU A O 1
ATOM 1621 N N . GLU A 1 205 ? -12.567 23.127 8.719 1.00 64.75 205 GLU A N 1
ATOM 1622 C CA . GLU A 1 205 ? -13.265 24.278 8.155 1.00 64.75 205 GLU A CA 1
ATOM 1623 C C . GLU A 1 205 ? -13.322 25.401 9.206 1.00 64.75 205 GLU A C 1
ATOM 1625 O O . GLU A 1 205 ? -13.880 25.211 10.283 1.00 64.75 205 GLU A O 1
ATOM 1630 N N . GLY A 1 206 ? -12.714 26.557 8.910 1.00 63.78 206 GLY A N 1
ATOM 1631 C CA . GLY A 1 206 ? -12.693 27.720 9.809 1.00 63.78 206 GLY A CA 1
ATOM 1632 C C . GLY A 1 206 ? -11.472 27.852 10.732 1.00 63.78 206 GLY A C 1
ATOM 1633 O O . GLY A 1 206 ? -11.504 28.691 11.629 1.00 63.78 206 G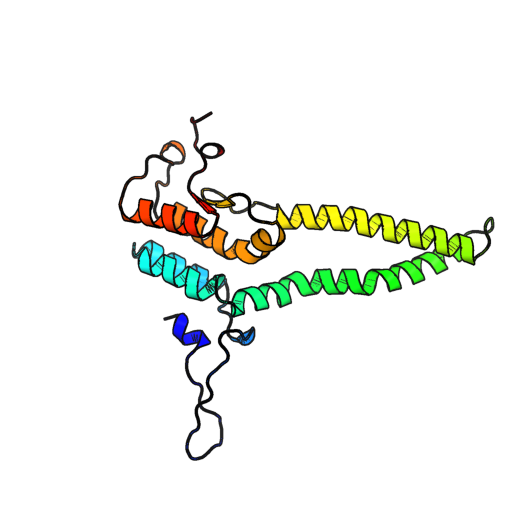LY A O 1
ATOM 1634 N N . MET A 1 207 ? -10.407 27.063 10.530 1.00 60.00 207 MET A N 1
ATOM 1635 C CA . MET A 1 207 ? -9.147 27.152 11.296 1.00 60.00 207 MET A CA 1
ATOM 1636 C C . MET A 1 207 ? -7.940 27.687 10.489 1.00 60.00 207 MET A C 1
ATOM 1638 O O . MET A 1 207 ? -6.796 27.373 10.834 1.00 60.00 207 MET A O 1
ATOM 1642 N N . GLU A 1 208 ? -8.184 28.478 9.436 1.00 53.12 208 GLU A N 1
ATOM 1643 C CA . GLU A 1 208 ? -7.151 29.224 8.681 1.00 53.12 208 GLU A CA 1
ATOM 1644 C C . GLU A 1 208 ? -6.903 30.632 9.239 1.00 53.12 208 GLU A C 1
ATOM 1646 O O . GLU A 1 208 ? -7.887 31.303 9.629 1.00 53.12 208 GLU A O 1
#

Radius of gyration: 24.49 Å; Cα contacts (8 Å, |Δi|>4): 211; chains: 1; bounding box: 49×71×69 Å

Mean predicted aligned error: 6.93 Å

Nearest PDB structures (foldseek):
  6bqt-assembly3_H  TM=2.789E-01  e=1.348E+00  Homo sapiens
  8dp5-assembly1_C  TM=2.581E-01  e=5.149E+00  Homo sapiens

Organism: Phaeomoniella chlamydospora (NCBI:txid158046)

Foldseek 3Di:
DLLCLLFPWDWDPPDPVTDTDGHHQLALVSADDLVVLVVQLVVCLVVVPLVSNVVSLCSHLVGNSNLVNCCVPVVVVVVVVVVCQLVVLLVVLQVQLVVDDPDDSVVSSVVSSVVSVVVCVVVVVVVLCCQLVPDPQDQFKDAQPDDSVVCNSCVSSRSSLSVSCCSPDDVDLQCQPVDDDPSVVVSQVVLVVVRMHGHDLVNRPPSD